Protein AF-A0A959V8V5-F1 (afdb_monomer_lite)

Radius of gyration: 19.2 Å; chains: 1; bounding box: 44×39×48 Å

Foldseek 3Di:
DDKDWPDADDAAQQLPDQFWWFKWKFKDFVPDDTNLQHTATGTDGSVLCVVQLCNVVSRVGGAQIKMKDKDQPVSGPVCSVAVADDRDDDRRTIMIMIMGRHDPPPLVDPPVPDDDPVRQVVLVVVVCVVDVQWDDDDPDPDTDHDPDDDPDPDQDDAQDKDKDFDWDARSVRHTSDGCPVVVHIQIHGAPRPNNDDPNVSVVSNVD

pLDDT: mean 77.18, std 13.21, range [34.06, 92.69]

Secondary structure (DSSP, 8-state):
-EEEEEE---S-BSSS--S-EEEEEEEEETTSPTTSSEEEEEEE-HHHHIIIIIHHHHTT-BTT-EEEEEEEGGGS-HHHH-SS------TT-EEEEEEEEE-----------S--HHHHHHHHHHHHHH-TT-EE-TTSS-EE--SS--S------TT-EEEE--EEE-TT--EEEETGGGT--EEEETT-TTSS-HHHHHHHHT-

Sequence (207 aa):
MWFRLNVLGEGGALDTADQPVRVRLRAARMGERPGSLFSTERDYVASELRDAGLGDVLARCQVGDSVSLIAPAQAITWNRLASATPITMPDTGMIAIELSFLAEREPERAVVRGLSPEAERGLLDSLVKSDGRWKRWGTSQLHYRILEPGNDTLAISKGQEVTITYTGLLPDSTVIDGLRDRGGELTFVFGDPDQVIEGLEVAVSLL

Structure (mmCIF, N/CA/C/O backbone):
data_AF-A0A959V8V5-F1
#
_entry.id   AF-A0A959V8V5-F1
#
loop_
_atom_site.group_PDB
_atom_site.id
_atom_site.type_symbol
_atom_site.label_atom_id
_atom_site.label_alt_id
_atom_site.label_comp_id
_atom_site.label_asym_id
_atom_site.label_entity_id
_atom_site.label_seq_id
_atom_site.pdbx_PDB_ins_code
_atom_site.Cartn_x
_atom_site.Cartn_y
_atom_site.Cartn_z
_atom_site.occupancy
_atom_site.B_iso_or_equiv
_atom_site.auth_seq_id
_atom_site.auth_comp_id
_atom_site.auth_asym_id
_atom_site.auth_atom_id
_atom_site.pdbx_PDB_model_num
ATOM 1 N N . MET A 1 1 ? -14.172 -5.917 17.898 1.00 71.50 1 MET A N 1
ATOM 2 C CA . MET A 1 1 ? -13.508 -5.999 16.583 1.00 71.50 1 MET A CA 1
ATOM 3 C C . MET A 1 1 ? -14.142 -7.138 15.808 1.00 71.50 1 MET A C 1
ATOM 5 O O . MET A 1 1 ? -14.272 -8.219 16.371 1.00 71.50 1 MET A O 1
ATOM 9 N N . TRP A 1 2 ? -14.609 -6.886 14.588 1.00 88.81 2 TRP A N 1
ATOM 10 C CA . TRP A 1 2 ? -15.073 -7.934 13.677 1.00 88.81 2 TRP A CA 1
ATOM 11 C C . TRP A 1 2 ? -13.923 -8.324 12.753 1.00 88.81 2 TRP A C 1
ATOM 13 O O . TRP A 1 2 ? -13.131 -7.475 12.349 1.00 88.81 2 TRP A O 1
ATOM 23 N N . PHE A 1 3 ? -13.824 -9.613 12.462 1.00 91.44 3 PHE A N 1
ATOM 24 C CA . PHE A 1 3 ? -12.729 -10.211 11.716 1.00 91.44 3 PHE A CA 1
ATOM 25 C C . PHE A 1 3 ? -13.299 -11.269 10.781 1.00 91.44 3 PHE A C 1
ATOM 27 O O . PHE A 1 3 ? -14.130 -12.082 11.195 1.00 91.44 3 PHE A O 1
ATOM 34 N N . ARG A 1 4 ? -12.825 -11.276 9.539 1.00 87.81 4 ARG A N 1
ATOM 35 C CA . ARG A 1 4 ? -13.170 -12.275 8.536 1.00 87.81 4 ARG A CA 1
ATOM 36 C C . ARG A 1 4 ? -11.927 -12.669 7.759 1.00 87.81 4 ARG A C 1
ATOM 38 O O . ARG A 1 4 ? -11.266 -11.817 7.180 1.00 87.81 4 ARG A O 1
ATOM 45 N N . LEU A 1 5 ? -11.674 -13.969 7.687 1.00 86.56 5 LEU A N 1
ATOM 46 C CA . LEU A 1 5 ? -10.725 -14.536 6.740 1.00 86.56 5 LEU A CA 1
ATOM 47 C C . LEU A 1 5 ? -11.374 -14.583 5.351 1.00 86.56 5 LEU A C 1
ATOM 49 O O . LEU A 1 5 ? -12.471 -15.124 5.194 1.00 86.56 5 LEU A O 1
ATOM 53 N N . ASN A 1 6 ? -10.718 -13.981 4.363 1.00 78.75 6 ASN A N 1
ATOM 54 C CA . ASN A 1 6 ? -11.164 -13.961 2.970 1.00 78.75 6 ASN A CA 1
ATOM 55 C C . ASN A 1 6 ? -10.473 -15.052 2.157 1.00 78.75 6 ASN A C 1
ATOM 57 O O . ASN A 1 6 ? -11.122 -15.745 1.379 1.00 78.75 6 ASN A O 1
ATOM 61 N N . VAL A 1 7 ? -9.163 -15.193 2.352 1.00 79.88 7 VAL A N 1
ATOM 62 C CA . VAL A 1 7 ? -8.320 -16.184 1.682 1.00 79.88 7 VAL A CA 1
ATOM 63 C C . VAL A 1 7 ? -7.412 -16.803 2.729 1.00 79.88 7 VAL A C 1
ATOM 65 O O . VAL A 1 7 ? -6.821 -16.071 3.520 1.00 79.88 7 VAL A O 1
ATOM 68 N N . LEU A 1 8 ? -7.325 -18.130 2.718 1.00 78.50 8 LEU A N 1
ATOM 69 C CA . LEU A 1 8 ? -6.372 -18.890 3.516 1.00 78.50 8 LEU A CA 1
ATOM 70 C C . LEU A 1 8 ? -5.086 -19.071 2.698 1.00 78.50 8 LEU A C 1
ATOM 72 O O . LEU A 1 8 ? -5.134 -19.582 1.579 1.00 78.50 8 LEU A O 1
ATOM 76 N N . GLY A 1 9 ? -3.966 -18.628 3.247 1.00 79.00 9 GLY A N 1
ATOM 77 C CA . GLY A 1 9 ? -2.621 -18.869 2.752 1.00 79.00 9 GLY A CA 1
ATOM 78 C C . GLY A 1 9 ? -2.076 -20.217 3.206 1.00 79.00 9 GLY A C 1
ATOM 79 O O . GLY A 1 9 ? -2.675 -20.900 4.030 1.00 79.00 9 GLY A O 1
ATOM 80 N N . GLU A 1 10 ? -0.913 -20.590 2.682 1.00 76.06 10 GLU A N 1
ATOM 81 C CA . GLU A 1 10 ? -0.211 -21.839 3.026 1.00 76.06 10 GLU A CA 1
ATOM 82 C C . GLU A 1 10 ? 1.163 -21.583 3.675 1.00 76.06 10 GLU A C 1
ATOM 84 O O . GLU A 1 10 ? 1.959 -22.504 3.851 1.00 76.06 10 GLU A O 1
ATOM 89 N N . GLY A 1 11 ? 1.476 -20.323 3.996 1.00 78.88 11 GLY A N 1
ATOM 90 C CA . GLY A 1 11 ? 2.750 -19.925 4.583 1.00 78.88 11 GLY A CA 1
ATOM 91 C C . GLY A 1 11 ? 2.810 -20.095 6.105 1.00 78.88 11 GLY A C 1
ATOM 92 O O . GLY A 1 11 ? 1.885 -20.590 6.742 1.00 78.88 11 GLY A O 1
ATOM 93 N N . GLY A 1 12 ? 3.936 -19.690 6.698 1.00 82.38 12 GLY A N 1
ATOM 94 C CA . GLY A 1 12 ? 4.175 -19.802 8.140 1.00 82.38 12 GLY A CA 1
ATOM 95 C C . GLY A 1 12 ? 3.406 -18.781 8.987 1.00 82.38 12 GLY A C 1
ATOM 96 O O . GLY A 1 12 ? 2.931 -17.763 8.483 1.00 82.38 12 GLY A O 1
ATOM 97 N N . ALA A 1 13 ? 3.317 -19.044 10.293 1.00 83.31 13 ALA A N 1
ATOM 98 C CA . ALA A 1 13 ? 2.696 -18.144 11.262 1.00 83.31 13 ALA A CA 1
ATOM 99 C C . ALA A 1 13 ? 3.407 -16.779 11.329 1.00 83.31 13 ALA A C 1
ATOM 101 O O . ALA A 1 13 ? 4.633 -16.693 11.237 1.00 83.31 13 ALA A O 1
ATOM 102 N N . LEU A 1 14 ? 2.627 -15.712 11.521 1.00 80.50 14 LEU A N 1
ATOM 103 C CA . LEU A 1 14 ? 3.127 -14.332 11.548 1.00 80.50 14 LEU A CA 1
ATOM 104 C C . LEU A 1 14 ? 3.628 -13.886 12.930 1.00 80.50 14 LEU A C 1
ATOM 106 O O . LEU A 1 14 ? 4.365 -12.908 13.032 1.00 80.50 14 LEU A O 1
ATOM 110 N N . ASP A 1 15 ? 3.207 -14.554 14.005 1.00 70.06 15 ASP A N 1
ATOM 111 C CA . ASP A 1 15 ? 3.447 -14.115 15.386 1.00 70.06 15 ASP A CA 1
ATOM 112 C C . ASP A 1 15 ? 4.864 -14.417 15.905 1.00 70.06 15 ASP A C 1
ATOM 114 O O . ASP A 1 15 ? 5.333 -13.737 16.824 1.00 70.06 15 ASP A O 1
ATOM 118 N N . THR A 1 16 ? 5.550 -15.381 15.286 1.00 59.12 16 THR A N 1
ATOM 119 C CA . THR A 1 16 ? 6.909 -15.826 15.631 1.00 59.12 16 THR A CA 1
ATOM 120 C C . THR A 1 16 ? 8.018 -15.245 14.750 1.00 59.12 16 THR A C 1
ATOM 122 O O . THR A 1 16 ? 9.193 -15.506 15.006 1.00 59.12 16 THR A O 1
ATOM 125 N N . ALA A 1 17 ? 7.682 -14.500 13.695 1.00 55.66 17 ALA A N 1
ATOM 126 C CA . ALA A 1 17 ? 8.658 -14.060 12.704 1.00 55.66 17 ALA A CA 1
ATOM 127 C C . ALA A 1 17 ? 9.304 -12.713 13.089 1.00 55.66 17 ALA A C 1
ATOM 129 O O . ALA A 1 17 ? 8.678 -11.662 12.991 1.00 55.66 17 ALA A O 1
ATOM 130 N N . ASP A 1 18 ? 10.594 -12.736 13.442 1.00 62.41 18 ASP A N 1
ATOM 131 C CA . ASP A 1 18 ? 11.478 -11.548 13.425 1.00 62.41 18 ASP A CA 1
ATOM 132 C C . ASP A 1 18 ? 11.814 -11.098 11.987 1.00 62.41 18 ASP A C 1
ATOM 134 O O . ASP A 1 18 ? 12.538 -10.126 11.768 1.00 62.41 18 ASP A O 1
ATOM 138 N N . GLN A 1 19 ? 11.307 -11.822 10.988 1.00 68.88 19 GLN A N 1
ATOM 139 C CA . GLN A 1 19 ? 11.469 -11.482 9.585 1.00 68.88 19 GLN A CA 1
ATOM 140 C C . GLN A 1 19 ? 10.384 -10.491 9.152 1.00 68.88 19 GLN A C 1
ATOM 142 O O . GLN A 1 19 ? 9.225 -10.635 9.555 1.00 68.88 19 GLN A O 1
ATOM 147 N N . PRO A 1 20 ? 10.740 -9.487 8.335 1.00 82.94 20 PRO A N 1
ATOM 148 C CA . PRO A 1 20 ? 9.749 -8.617 7.730 1.00 82.94 20 PRO A CA 1
ATOM 149 C C . PRO A 1 20 ? 8.776 -9.438 6.877 1.00 82.94 20 PRO A C 1
ATOM 151 O O . PRO A 1 20 ? 9.183 -10.305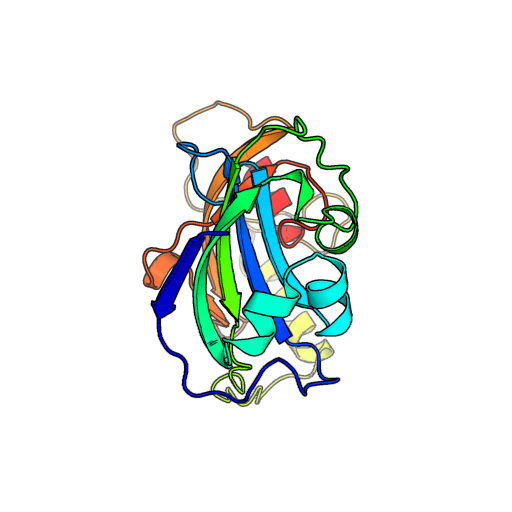 6.111 1.00 82.94 20 PRO A O 1
ATOM 154 N N . VAL A 1 21 ? 7.487 -9.141 7.000 1.00 83.25 21 VAL A N 1
ATOM 155 C CA . VAL A 1 21 ? 6.433 -9.665 6.134 1.00 83.25 21 VAL A CA 1
ATOM 156 C C . VAL A 1 21 ? 5.951 -8.549 5.216 1.00 83.25 21 VAL A C 1
ATOM 158 O O . VAL A 1 21 ? 5.647 -7.443 5.671 1.00 83.25 21 VAL A O 1
ATOM 161 N N . ARG A 1 22 ? 5.854 -8.833 3.915 1.00 86.25 22 ARG A N 1
ATOM 162 C CA . ARG A 1 22 ? 5.245 -7.908 2.957 1.00 86.25 22 ARG A CA 1
ATOM 163 C C . ARG A 1 22 ? 3.735 -7.909 3.171 1.00 86.25 22 ARG A C 1
ATOM 165 O O . ARG A 1 22 ? 3.070 -8.932 3.020 1.00 86.25 22 ARG A O 1
ATOM 172 N N . VAL A 1 23 ? 3.179 -6.755 3.516 1.00 87.75 23 VAL A N 1
ATOM 173 C CA . VAL A 1 23 ? 1.746 -6.590 3.768 1.00 87.75 23 VAL A CA 1
ATOM 174 C C . VAL A 1 23 ? 1.179 -5.564 2.810 1.00 87.75 23 VAL A C 1
ATOM 176 O O . VAL A 1 23 ? 1.658 -4.431 2.743 1.00 87.75 23 VAL A O 1
ATOM 179 N N . ARG A 1 24 ? 0.113 -5.952 2.111 1.00 86.94 24 ARG A N 1
ATOM 180 C CA . ARG A 1 24 ? -0.798 -5.007 1.468 1.00 86.94 24 ARG A CA 1
ATOM 181 C C . ARG A 1 24 ? -1.898 -4.660 2.460 1.00 86.94 24 ARG A C 1
ATOM 183 O O . ARG A 1 24 ? -2.615 -5.550 2.913 1.00 86.94 24 ARG A O 1
ATOM 190 N N . LEU A 1 25 ? -2.034 -3.381 2.784 1.00 88.19 25 LEU A N 1
ATOM 191 C CA . LEU A 1 25 ? -3.021 -2.869 3.727 1.00 88.19 25 LEU A CA 1
ATOM 192 C C . LEU A 1 25 ? -3.840 -1.779 3.042 1.00 88.19 25 LEU A C 1
ATOM 194 O O . LEU A 1 25 ? -3.286 -0.814 2.525 1.00 88.19 25 LEU A O 1
ATOM 198 N N . ARG A 1 26 ? -5.164 -1.937 3.051 1.00 87.38 26 ARG A N 1
ATOM 199 C CA . ARG A 1 26 ? -6.122 -0.961 2.522 1.00 87.38 26 ARG A CA 1
ATOM 200 C C . ARG A 1 26 ? -7.152 -0.644 3.592 1.00 87.38 26 ARG A C 1
ATOM 202 O O . ARG A 1 26 ? -7.930 -1.511 3.969 1.00 87.38 26 ARG A O 1
ATOM 209 N N . ALA A 1 27 ? -7.166 0.581 4.091 1.00 88.94 27 ALA A N 1
ATOM 210 C CA . ALA A 1 27 ? -8.133 1.050 5.066 1.00 88.94 27 ALA A CA 1
ATOM 211 C C . ALA A 1 27 ? -9.099 2.064 4.450 1.00 88.94 27 ALA A C 1
ATOM 213 O O . ALA A 1 27 ? -8.745 2.828 3.552 1.00 88.94 27 ALA A O 1
ATOM 214 N N . ALA A 1 28 ? -10.325 2.071 4.959 1.00 87.06 28 ALA A N 1
ATOM 215 C CA . ALA A 1 28 ? -11.394 2.972 4.554 1.00 87.06 28 ALA A CA 1
ATOM 216 C C . ALA A 1 28 ? -12.330 3.251 5.732 1.00 87.06 28 ALA A C 1
ATOM 218 O O . ALA A 1 28 ? -12.420 2.454 6.677 1.00 87.06 28 ALA A O 1
ATOM 219 N N . ARG A 1 29 ? -13.083 4.357 5.682 1.00 87.25 29 ARG A N 1
ATOM 220 C CA . ARG A 1 29 ? -14.237 4.503 6.580 1.00 87.25 29 ARG A CA 1
ATOM 221 C C . ARG A 1 29 ? -15.327 3.513 6.184 1.00 87.25 29 ARG A C 1
ATOM 223 O O . ARG A 1 29 ? -15.403 3.069 5.040 1.00 87.25 29 ARG A O 1
ATOM 230 N N . MET A 1 30 ? -16.204 3.179 7.127 1.00 86.56 30 MET A N 1
ATOM 231 C CA . MET A 1 30 ? -17.361 2.334 6.825 1.00 86.56 30 MET A CA 1
ATOM 232 C C . MET A 1 30 ? -18.192 2.923 5.675 1.00 86.56 30 MET A C 1
ATOM 234 O O . MET A 1 30 ? -18.707 4.033 5.788 1.00 86.56 30 MET A O 1
ATOM 238 N N . GLY A 1 31 ? -18.337 2.157 4.591 1.00 80.19 31 GLY A N 1
ATOM 239 C CA . GLY A 1 31 ? -19.087 2.553 3.393 1.00 80.19 31 GLY A CA 1
ATOM 240 C C . GLY A 1 31 ? -18.274 3.298 2.327 1.00 80.19 31 GLY A C 1
ATOM 241 O O . GLY A 1 31 ? -18.800 3.528 1.241 1.00 80.19 31 GLY A O 1
ATOM 242 N N . GLU A 1 32 ? -17.014 3.645 2.598 1.00 82.31 32 GLU A N 1
ATOM 243 C CA . GLU A 1 32 ? -16.083 4.170 1.593 1.00 82.31 32 GLU A CA 1
ATOM 244 C C . GLU A 1 32 ? -15.352 3.029 0.855 1.00 82.31 32 GLU A C 1
ATOM 246 O O . GLU A 1 32 ? -15.457 1.852 1.218 1.00 82.31 32 GLU A O 1
ATOM 251 N N . ARG A 1 33 ? -14.625 3.368 -0.217 1.00 73.75 33 ARG A N 1
ATOM 252 C CA . ARG A 1 33 ? -13.872 2.397 -1.025 1.00 73.75 33 ARG A CA 1
ATOM 253 C C . ARG A 1 33 ? -12.627 1.905 -0.274 1.00 73.75 33 ARG A C 1
ATOM 255 O O . ARG A 1 33 ? -11.935 2.732 0.310 1.00 73.75 33 ARG A O 1
ATOM 262 N N . PRO A 1 34 ? -12.280 0.604 -0.321 1.00 77.50 34 PRO A N 1
ATOM 263 C CA . PRO A 1 34 ? -11.051 0.103 0.293 1.00 77.50 34 PRO A CA 1
ATOM 264 C C . PRO A 1 34 ? -9.811 0.878 -0.171 1.00 77.50 34 PRO A C 1
ATOM 266 O O . PRO A 1 34 ? -9.543 0.967 -1.366 1.00 77.50 34 PRO A O 1
ATOM 269 N N . GLY A 1 35 ? -9.042 1.414 0.779 1.00 76.75 35 GLY A N 1
ATOM 270 C CA . GLY A 1 35 ? -7.825 2.181 0.504 1.00 76.75 35 GLY A CA 1
ATOM 271 C C . GLY A 1 35 ? -8.020 3.698 0.445 1.00 76.75 35 GLY A C 1
ATOM 272 O O . GLY A 1 35 ? -7.020 4.409 0.442 1.00 76.75 35 GLY A O 1
ATOM 273 N N . SER A 1 36 ? -9.264 4.199 0.466 1.00 77.44 36 SER A N 1
ATOM 274 C CA . SER A 1 36 ? -9.565 5.640 0.409 1.00 77.44 36 SER A CA 1
ATOM 275 C C . SER A 1 36 ? -9.004 6.438 1.583 1.00 77.44 36 SER A C 1
ATOM 277 O O . SER A 1 36 ? -8.714 7.626 1.461 1.00 77.44 36 SER A O 1
ATOM 279 N N . LEU A 1 37 ? -8.873 5.793 2.746 1.00 80.50 37 LEU A N 1
ATOM 280 C CA . LEU A 1 37 ? -8.310 6.407 3.944 1.00 80.50 37 LEU A CA 1
ATOM 281 C C . LEU A 1 37 ? -6.794 6.220 3.999 1.00 80.50 37 LEU A C 1
ATOM 283 O O . LEU A 1 37 ? -6.075 7.128 4.403 1.00 80.50 37 LEU A O 1
ATOM 287 N N . PHE A 1 38 ? -6.328 5.020 3.664 1.00 81.75 38 PHE A N 1
ATOM 288 C CA . PHE A 1 38 ? -4.919 4.657 3.703 1.00 81.75 38 PHE A CA 1
ATOM 289 C C . PHE A 1 38 ? -4.693 3.394 2.880 1.00 81.75 38 PHE A C 1
ATOM 291 O O . PHE A 1 38 ? -5.427 2.417 3.024 1.00 81.75 38 PHE A O 1
ATOM 298 N N . SER A 1 39 ? -3.664 3.394 2.043 1.00 81.44 39 SER A N 1
ATOM 299 C CA . SER A 1 39 ? -3.313 2.266 1.187 1.00 81.44 39 SER A CA 1
ATOM 300 C C . SER A 1 39 ? -1.798 2.151 1.128 1.00 81.44 39 SER A C 1
ATOM 302 O O . SER A 1 39 ? -1.104 3.145 0.930 1.00 81.44 39 SER A O 1
ATOM 304 N N . THR A 1 40 ? -1.273 0.951 1.343 1.00 79.38 40 THR A N 1
ATOM 305 C CA . THR A 1 40 ? 0.167 0.698 1.287 1.00 79.38 40 THR A CA 1
ATOM 306 C C . THR A 1 40 ? 0.452 -0.759 0.954 1.00 79.38 40 THR A C 1
ATOM 308 O O . THR A 1 40 ? -0.346 -1.656 1.241 1.00 79.38 40 THR A O 1
ATOM 311 N N . GLU A 1 41 ? 1.616 -0.996 0.360 1.00 82.75 41 GLU A N 1
ATOM 312 C CA . GLU A 1 41 ? 2.196 -2.320 0.193 1.00 82.75 41 GLU A CA 1
ATOM 313 C C . GLU A 1 41 ? 3.677 -2.264 0.567 1.00 82.75 41 GLU A C 1
ATOM 315 O O . GLU A 1 41 ? 4.536 -1.890 -0.236 1.00 82.75 41 GLU A O 1
ATOM 320 N N . ARG A 1 42 ? 3.998 -2.620 1.813 1.00 78.94 42 ARG A N 1
ATOM 321 C CA . ARG A 1 42 ? 5.379 -2.571 2.299 1.00 78.94 42 ARG A CA 1
ATOM 322 C C . ARG A 1 42 ? 5.744 -3.729 3.204 1.00 78.94 42 ARG A C 1
ATOM 324 O O . ARG A 1 42 ? 4.886 -4.491 3.638 1.00 78.94 42 ARG A O 1
ATOM 331 N N . ASP A 1 43 ? 7.035 -3.840 3.462 1.00 84.69 43 ASP A N 1
ATOM 332 C CA . ASP A 1 43 ? 7.547 -4.734 4.484 1.00 84.69 43 ASP A CA 1
ATOM 333 C C . ASP A 1 43 ? 7.277 -4.138 5.863 1.00 84.69 43 ASP A C 1
ATOM 335 O O . ASP A 1 43 ? 7.559 -2.962 6.124 1.00 84.69 43 ASP A O 1
ATOM 339 N N . TYR A 1 44 ? 6.726 -4.975 6.731 1.00 86.19 44 TYR A N 1
ATOM 340 C CA . TYR A 1 44 ? 6.507 -4.689 8.136 1.00 86.19 44 TYR A CA 1
ATOM 341 C C . TYR A 1 44 ? 7.163 -5.773 8.971 1.00 86.19 44 TYR A C 1
ATOM 343 O O . TYR A 1 44 ? 6.988 -6.960 8.705 1.00 86.19 44 TYR A O 1
ATOM 351 N N . VAL A 1 45 ? 7.855 -5.387 10.035 1.00 87.19 45 VAL A N 1
ATOM 352 C CA . VAL A 1 45 ? 8.215 -6.352 11.078 1.00 87.19 45 VAL A CA 1
ATOM 353 C C . VAL A 1 45 ? 7.000 -6.625 11.969 1.00 87.19 45 VAL A C 1
ATOM 355 O O . VAL A 1 45 ? 6.162 -5.746 12.187 1.00 87.19 45 VAL A O 1
ATOM 358 N N . ALA A 1 46 ? 6.887 -7.840 12.512 1.00 86.50 46 ALA A N 1
ATOM 359 C CA . ALA A 1 46 ? 5.724 -8.241 13.309 1.00 86.50 46 ALA A CA 1
ATOM 360 C C . ALA A 1 46 ? 5.475 -7.322 14.524 1.00 86.50 46 ALA A C 1
ATOM 362 O O . ALA A 1 46 ? 4.326 -7.094 14.909 1.00 86.50 46 ALA A O 1
ATOM 363 N N . SER A 1 47 ? 6.535 -6.755 15.111 1.00 87.00 47 SER A N 1
ATOM 364 C CA . SER A 1 47 ? 6.436 -5.780 16.203 1.00 87.00 47 SER A CA 1
ATOM 365 C C . SER A 1 47 ? 5.746 -4.479 15.781 1.00 87.00 47 SER A C 1
ATOM 367 O O . SER A 1 47 ? 4.900 -3.995 16.525 1.00 87.00 47 SER A O 1
ATOM 369 N N . GLU A 1 48 ? 6.010 -3.956 14.580 1.00 88.00 48 GLU A N 1
ATOM 370 C CA . GLU A 1 48 ? 5.344 -2.749 14.063 1.00 88.00 48 GLU A CA 1
ATOM 371 C C . GLU A 1 48 ? 3.835 -2.958 13.930 1.00 88.00 48 GLU A C 1
ATOM 373 O O . GLU A 1 48 ? 3.045 -2.120 14.364 1.00 88.00 48 GLU A O 1
ATOM 378 N N . LEU A 1 49 ? 3.424 -4.101 13.375 1.00 89.50 49 LEU A N 1
ATOM 379 C CA . LEU A 1 49 ? 2.009 -4.447 13.215 1.00 89.50 49 LEU A CA 1
ATOM 380 C C . LEU A 1 49 ? 1.331 -4.683 14.570 1.00 89.50 49 LEU A C 1
ATOM 382 O O . LEU A 1 49 ? 0.183 -4.287 14.776 1.00 89.50 49 LEU A O 1
ATOM 386 N N . ARG A 1 50 ? 2.040 -5.290 15.527 1.00 90.50 50 ARG A N 1
ATOM 387 C CA . ARG A 1 50 ? 1.537 -5.479 16.891 1.00 90.50 50 ARG A CA 1
ATOM 388 C C . ARG A 1 50 ? 1.327 -4.138 17.594 1.00 90.50 50 ARG A C 1
ATOM 390 O O . ARG A 1 50 ? 0.244 -3.908 18.130 1.00 90.50 50 ARG A O 1
ATOM 397 N N . ASP A 1 51 ? 2.309 -3.245 17.515 1.00 90.06 51 ASP A N 1
ATOM 398 C CA . ASP A 1 51 ? 2.252 -1.892 18.081 1.00 90.06 51 ASP A CA 1
ATOM 399 C C . ASP A 1 51 ? 1.207 -1.007 17.377 1.00 90.06 51 ASP A C 1
ATOM 401 O O . ASP A 1 51 ? 0.675 -0.063 17.968 1.00 90.06 51 ASP A O 1
ATOM 405 N N . ALA A 1 52 ? 0.867 -1.330 16.126 1.00 90.06 52 ALA A N 1
ATOM 406 C CA . ALA A 1 52 ? -0.235 -0.726 15.384 1.00 90.06 52 ALA A CA 1
ATOM 407 C C . ALA A 1 52 ? -1.632 -1.189 15.836 1.00 90.06 52 ALA A C 1
ATOM 409 O O . ALA A 1 52 ? -2.625 -0.696 15.302 1.00 90.06 52 ALA A O 1
ATOM 410 N N . GLY A 1 53 ? -1.732 -2.122 16.790 1.00 91.50 53 GLY A N 1
ATOM 411 C CA . GLY A 1 53 ? -3.005 -2.676 17.260 1.00 91.50 53 GLY A CA 1
ATOM 412 C C . GLY A 1 53 ? -3.490 -3.900 16.475 1.00 91.50 53 GLY A C 1
ATOM 413 O O . GLY A 1 53 ? -4.614 -4.353 16.678 1.00 91.50 53 GLY A O 1
ATOM 414 N N . LEU A 1 54 ? -2.654 -4.480 15.604 1.00 91.88 54 LEU A N 1
ATOM 415 C CA . LEU A 1 54 ? -2.991 -5.665 14.800 1.00 91.88 54 LEU A CA 1
ATOM 416 C C . LEU A 1 54 ? -2.490 -6.978 15.422 1.00 91.88 54 LEU A C 1
ATOM 418 O O . LEU A 1 54 ? -2.496 -8.014 14.762 1.00 91.88 54 LEU A O 1
ATOM 422 N N . GLY A 1 55 ? -2.089 -6.975 16.698 1.00 90.81 55 GLY A N 1
ATOM 423 C CA . GLY A 1 55 ? -1.571 -8.168 17.384 1.00 90.81 55 GLY A CA 1
ATOM 424 C C . GLY A 1 55 ? -2.515 -9.376 17.324 1.00 90.81 55 GLY A C 1
ATOM 425 O O . GLY A 1 55 ? -2.077 -10.481 17.013 1.00 90.81 55 GLY A O 1
ATOM 426 N N . ASP A 1 56 ? -3.817 -9.155 17.527 1.00 89.38 56 ASP A N 1
ATOM 427 C CA . ASP A 1 56 ? -4.840 -10.206 17.422 1.00 89.38 56 ASP A CA 1
ATOM 428 C C . ASP A 1 56 ? -4.983 -10.764 16.001 1.00 89.38 56 ASP A C 1
ATOM 430 O O . ASP A 1 56 ? -5.374 -11.918 15.830 1.00 89.38 56 ASP A O 1
ATOM 434 N N . VAL A 1 57 ? -4.693 -9.950 14.981 1.00 91.06 57 VAL A N 1
ATOM 435 C CA . VAL A 1 57 ? -4.690 -10.389 13.583 1.00 91.06 57 VAL A CA 1
ATOM 436 C C . VAL A 1 57 ? -3.483 -11.288 13.343 1.00 91.06 57 VAL A C 1
ATOM 438 O O . VAL A 1 57 ? -3.653 -12.390 12.833 1.00 91.06 57 VAL A O 1
ATOM 441 N N . LEU A 1 58 ? -2.291 -10.873 13.783 1.00 90.38 58 LEU A N 1
ATOM 442 C CA . LEU A 1 58 ? -1.062 -11.664 13.640 1.00 90.38 58 LEU A CA 1
ATOM 443 C C . LEU A 1 58 ? -1.171 -13.036 14.312 1.00 90.38 58 LEU A C 1
ATOM 445 O O . LEU A 1 58 ? -0.726 -14.025 13.748 1.00 90.38 58 LEU A O 1
ATOM 449 N N . ALA A 1 59 ? -1.809 -13.111 15.483 1.00 89.69 59 ALA A N 1
ATOM 450 C CA . ALA A 1 59 ? -2.001 -14.365 16.215 1.00 89.69 59 ALA A CA 1
ATOM 451 C C . ALA A 1 59 ? -2.974 -15.349 15.534 1.00 89.69 59 ALA A C 1
ATOM 453 O O . ALA A 1 59 ? -3.085 -16.501 15.950 1.00 89.69 59 ALA A O 1
ATOM 454 N N . ARG A 1 60 ? -3.737 -14.892 14.534 1.00 89.38 60 ARG A N 1
ATOM 455 C CA . ARG A 1 60 ? -4.786 -15.676 13.858 1.00 89.38 60 ARG A CA 1
ATOM 456 C C . ARG A 1 60 ? -4.513 -15.904 12.381 1.00 89.38 60 ARG A C 1
ATOM 458 O O . ARG A 1 60 ? -5.292 -16.613 11.750 1.00 89.38 60 ARG A O 1
ATOM 465 N N . CYS A 1 61 ? -3.477 -15.268 11.848 1.00 90.31 61 CYS A N 1
ATOM 466 C CA . CYS A 1 61 ? -3.173 -15.287 10.431 1.00 90.31 61 CYS A CA 1
ATOM 467 C C . CYS A 1 61 ? -1.780 -15.854 10.188 1.00 90.31 61 CYS A C 1
ATOM 469 O O . CYS A 1 61 ? -0.885 -15.801 11.035 1.00 90.31 61 CYS A O 1
ATOM 471 N N . GLN A 1 62 ? -1.606 -16.353 8.981 1.00 89.69 62 GLN A N 1
ATOM 472 C CA . GLN A 1 62 ? -0.347 -16.832 8.456 1.00 89.69 62 GLN A CA 1
ATOM 473 C C . GLN A 1 62 ? -0.013 -16.127 7.146 1.00 89.69 62 GLN A C 1
ATOM 475 O O . GLN A 1 62 ? -0.829 -15.438 6.529 1.00 89.69 62 GLN A O 1
ATOM 480 N N . VAL A 1 63 ? 1.231 -16.284 6.723 1.00 87.94 63 VAL A N 1
ATOM 481 C CA . VAL A 1 63 ? 1.699 -15.793 5.437 1.00 87.94 63 VAL A CA 1
ATOM 482 C C . VAL A 1 63 ? 0.845 -16.393 4.305 1.00 87.94 63 VAL A C 1
ATOM 484 O O . VAL A 1 63 ? 0.572 -17.590 4.261 1.00 87.94 63 VAL A O 1
ATOM 487 N N . GLY A 1 64 ? 0.413 -15.545 3.375 1.00 82.94 64 GLY A N 1
ATOM 488 C CA . GLY A 1 64 ? -0.525 -15.851 2.293 1.00 82.94 64 GLY A CA 1
ATOM 489 C C . GLY A 1 64 ? -1.991 -15.531 2.614 1.00 82.94 64 GLY A C 1
ATOM 490 O O . GLY A 1 64 ? -2.800 -15.457 1.688 1.00 82.94 64 GLY A O 1
ATOM 491 N N . ASP A 1 65 ? -2.350 -15.319 3.885 1.00 85.75 65 ASP A N 1
ATOM 492 C CA . ASP A 1 65 ? -3.727 -14.995 4.258 1.00 85.75 65 ASP A CA 1
ATOM 493 C C . ASP A 1 65 ? -4.153 -13.623 3.732 1.00 85.75 65 ASP A C 1
ATOM 495 O O . ASP A 1 65 ? -3.377 -12.666 3.671 1.00 85.75 65 ASP A O 1
ATOM 499 N N . SER A 1 66 ? -5.441 -13.499 3.419 1.00 87.19 66 SER A N 1
ATOM 500 C CA . SER A 1 66 ? -6.100 -12.201 3.277 1.00 87.19 66 SER A CA 1
ATOM 501 C C . SER A 1 66 ? -7.299 -12.112 4.202 1.00 87.19 66 SER A C 1
ATOM 503 O O . SER A 1 66 ? -8.121 -13.027 4.249 1.00 87.19 66 SER A O 1
ATOM 505 N N . VAL A 1 67 ? -7.430 -10.997 4.914 1.00 91.69 67 VAL A N 1
ATOM 506 C CA . VAL A 1 67 ? -8.452 -10.782 5.940 1.00 91.69 67 VAL A CA 1
ATOM 507 C C . VAL A 1 67 ? -9.103 -9.413 5.807 1.00 91.69 67 VAL A C 1
ATOM 509 O O . VAL A 1 67 ? -8.486 -8.448 5.360 1.00 91.69 67 VAL A O 1
ATOM 512 N N . SER A 1 68 ? -10.356 -9.330 6.242 1.00 90.75 68 SER A N 1
ATOM 513 C CA . SER A 1 68 ? -11.068 -8.077 6.464 1.00 90.75 68 SER A CA 1
ATOM 514 C C . SER A 1 68 ? -11.303 -7.871 7.955 1.00 90.75 68 SER A C 1
ATOM 516 O O . SER A 1 68 ? -11.750 -8.768 8.673 1.00 90.75 68 SER A O 1
ATOM 518 N N . LEU A 1 69 ? -11.042 -6.653 8.404 1.00 92.50 69 LEU A N 1
ATOM 519 C CA . LEU A 1 69 ? -11.213 -6.184 9.766 1.00 92.50 69 LEU A CA 1
ATOM 520 C C . LEU A 1 69 ? -12.238 -5.057 9.781 1.00 92.50 69 LEU A C 1
ATOM 522 O O . LEU A 1 69 ? -12.182 -4.164 8.940 1.00 92.50 69 LEU A O 1
ATOM 526 N N . ILE A 1 70 ? -13.115 -5.048 10.781 1.00 92.69 70 ILE A N 1
ATOM 527 C CA . ILE A 1 70 ? -13.848 -3.842 11.162 1.00 92.69 70 ILE A CA 1
ATOM 528 C C . ILE A 1 70 ? -13.543 -3.546 12.629 1.00 92.69 70 ILE A C 1
ATOM 530 O O . ILE A 1 70 ? -13.840 -4.348 13.526 1.00 92.69 70 ILE A O 1
ATOM 534 N N . ALA A 1 71 ? -12.935 -2.391 12.878 1.00 91.19 71 ALA A N 1
ATOM 535 C CA . ALA A 1 71 ? -12.455 -1.992 14.196 1.00 91.19 71 ALA A CA 1
ATOM 536 C C . ALA A 1 71 ? -12.781 -0.521 14.493 1.00 91.19 71 ALA A C 1
ATOM 538 O O . ALA A 1 71 ? -12.971 0.261 13.561 1.00 91.19 71 ALA A O 1
ATOM 539 N N . PRO A 1 72 ? -12.854 -0.126 15.775 1.00 90.88 72 PRO A N 1
ATOM 540 C CA . PRO A 1 72 ? -12.823 1.284 16.145 1.00 90.88 72 PRO A CA 1
ATOM 541 C C . PRO A 1 72 ? -11.526 1.928 15.647 1.00 90.88 72 PRO A C 1
ATOM 543 O O . PRO A 1 72 ? -10.458 1.339 15.801 1.00 90.88 72 PRO A O 1
ATOM 546 N N . ALA A 1 73 ? -11.595 3.141 15.101 1.00 86.94 73 ALA A N 1
ATOM 547 C CA . ALA A 1 73 ? -10.428 3.855 14.582 1.00 86.94 73 ALA A CA 1
ATOM 548 C C . ALA A 1 73 ? -9.343 4.056 15.656 1.00 86.94 73 ALA A C 1
ATOM 550 O O . ALA A 1 73 ? -8.159 3.955 15.354 1.00 86.94 73 ALA A O 1
ATOM 551 N N . GLN A 1 74 ? -9.757 4.255 16.912 1.00 87.19 74 GLN A N 1
ATOM 552 C CA . GLN A 1 74 ? -8.878 4.381 18.081 1.00 87.19 74 GLN A CA 1
ATOM 553 C C . GLN A 1 74 ? -8.115 3.096 18.446 1.00 87.19 74 GLN A C 1
ATOM 555 O O . GLN A 1 74 ? -7.176 3.145 19.233 1.00 87.19 74 GLN A O 1
ATOM 560 N N . ALA A 1 75 ? -8.530 1.936 17.924 1.00 88.50 75 ALA A N 1
ATOM 561 C CA . ALA A 1 75 ? -7.819 0.680 18.150 1.00 88.50 75 ALA A CA 1
ATOM 562 C C . ALA A 1 75 ? -6.569 0.555 17.263 1.00 88.50 75 ALA A C 1
ATOM 564 O O . ALA A 1 75 ? -5.769 -0.348 17.490 1.00 88.50 75 ALA A O 1
ATOM 565 N N . ILE A 1 76 ? -6.413 1.434 16.264 1.00 88.88 76 ILE A N 1
ATOM 566 C CA . ILE A 1 76 ? -5.295 1.417 15.325 1.00 88.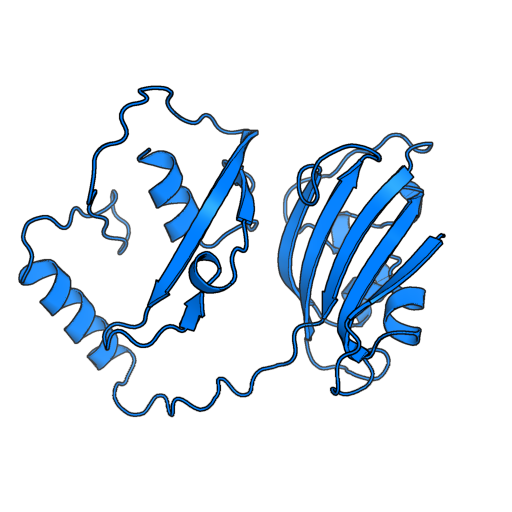88 76 ILE A CA 1
ATOM 567 C C . ILE A 1 76 ? -4.343 2.573 15.604 1.00 88.88 76 ILE A C 1
ATOM 569 O O . ILE A 1 76 ? -4.720 3.746 15.557 1.00 88.88 76 ILE A O 1
ATOM 573 N N . THR A 1 77 ? -3.074 2.239 15.822 1.00 89.12 77 THR A N 1
ATOM 574 C CA . THR A 1 77 ? -2.008 3.228 15.991 1.00 89.12 77 THR A CA 1
ATOM 575 C C . THR A 1 77 ? -1.461 3.625 14.618 1.00 89.12 77 THR A C 1
ATOM 577 O O . THR A 1 77 ? -0.462 3.087 14.141 1.00 89.12 77 THR A O 1
ATOM 580 N N . TRP A 1 78 ? -2.131 4.562 13.943 1.00 83.75 78 TRP A N 1
ATOM 581 C CA . TRP A 1 78 ? -1.832 4.924 12.548 1.00 83.75 78 TRP A CA 1
ATOM 582 C C . TRP A 1 78 ? -0.391 5.368 12.292 1.00 83.75 78 TRP A C 1
ATOM 584 O O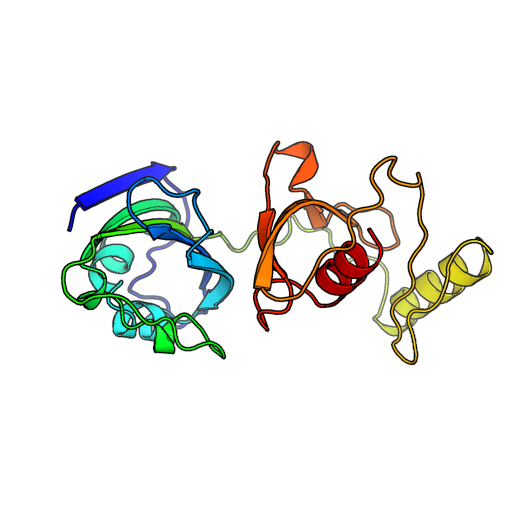 . TRP A 1 78 ? 0.149 5.053 11.241 1.00 83.75 78 TRP A O 1
ATOM 594 N N . ASN A 1 79 ? 0.262 6.027 13.252 1.00 81.56 79 ASN A N 1
ATOM 595 C CA . ASN A 1 79 ? 1.664 6.451 13.132 1.00 81.56 79 ASN A CA 1
ATOM 596 C C . ASN A 1 79 ? 2.676 5.287 13.105 1.00 81.56 79 ASN A C 1
ATOM 598 O O . ASN A 1 79 ? 3.851 5.505 12.826 1.00 81.56 79 ASN A O 1
ATOM 602 N N . ARG A 1 80 ? 2.247 4.061 13.429 1.00 83.69 80 ARG A N 1
ATOM 603 C CA . ARG A 1 80 ? 3.046 2.841 13.256 1.00 83.69 80 ARG A CA 1
ATOM 604 C C . ARG A 1 80 ? 2.879 2.249 11.860 1.00 83.69 80 ARG A C 1
ATOM 606 O O . ARG A 1 80 ? 3.783 1.583 11.367 1.00 83.69 80 ARG A O 1
ATOM 613 N N . LEU A 1 81 ? 1.737 2.502 11.220 1.00 79.88 81 LEU A N 1
ATOM 614 C CA . LEU A 1 81 ? 1.420 1.998 9.884 1.00 79.88 81 LEU A CA 1
ATOM 615 C C . LEU A 1 81 ? 1.869 2.962 8.785 1.00 79.88 81 LEU A C 1
ATOM 617 O O . LEU A 1 81 ? 2.517 2.525 7.831 1.00 79.88 81 LEU A O 1
ATOM 621 N N . ALA A 1 82 ? 1.545 4.246 8.947 1.00 69.81 82 ALA A N 1
ATOM 622 C CA . ALA A 1 82 ? 1.832 5.341 8.034 1.00 69.81 82 ALA A CA 1
ATOM 623 C C . ALA A 1 82 ? 3.099 6.086 8.477 1.00 69.81 82 ALA A C 1
ATOM 625 O O . ALA A 1 82 ? 3.174 6.599 9.594 1.00 69.81 82 ALA A O 1
ATOM 626 N N . SER A 1 83 ? 4.092 6.144 7.591 1.00 57.53 83 SER A N 1
ATOM 627 C CA . SER A 1 83 ? 5.427 6.676 7.888 1.00 57.53 83 SER A CA 1
ATOM 628 C C . SER A 1 83 ? 5.497 8.209 7.881 1.00 57.53 83 SER A C 1
ATOM 630 O O . SER A 1 83 ? 6.406 8.775 8.484 1.00 57.53 83 SER A O 1
ATOM 632 N N . ALA A 1 84 ? 4.559 8.887 7.206 1.00 53.38 84 ALA A N 1
ATOM 633 C CA . ALA A 1 84 ? 4.711 10.306 6.867 1.00 53.38 84 ALA A CA 1
ATOM 634 C C . ALA A 1 84 ? 3.459 11.177 7.086 1.00 53.38 84 ALA A C 1
ATOM 636 O O . ALA A 1 84 ? 3.603 12.344 7.457 1.00 53.38 84 ALA A O 1
ATOM 637 N N . THR A 1 85 ? 2.244 10.635 6.933 1.00 55.31 85 THR A N 1
ATOM 638 C CA . THR A 1 85 ? 1.005 11.433 6.983 1.00 55.31 85 THR A CA 1
ATOM 639 C C . THR A 1 85 ? 0.182 11.128 8.240 1.00 55.31 85 THR A C 1
ATOM 641 O O . THR A 1 85 ? -0.249 9.988 8.434 1.00 55.31 85 THR A O 1
ATOM 644 N N . PRO A 1 86 ? -0.070 12.122 9.118 1.00 63.84 86 PRO A N 1
ATOM 645 C CA . PRO A 1 86 ? -0.923 11.943 10.288 1.00 63.84 86 PRO A CA 1
ATOM 646 C C . PRO A 1 86 ? -2.376 11.670 9.879 1.00 63.84 86 PRO A C 1
ATOM 648 O O . PRO A 1 86 ? -3.121 12.577 9.508 1.00 63.84 86 PRO A O 1
ATOM 651 N N . ILE A 1 87 ? -2.807 10.415 9.989 1.00 70.25 87 ILE A N 1
ATOM 652 C CA . ILE A 1 87 ? -4.215 10.045 9.816 1.00 70.25 87 ILE A CA 1
ATOM 653 C C . ILE A 1 87 ? -4.977 10.475 11.073 1.00 70.25 87 ILE A C 1
ATOM 655 O O . ILE A 1 87 ? -4.801 9.910 12.152 1.00 70.25 87 ILE A O 1
ATOM 659 N N . THR A 1 88 ? -5.822 11.498 10.934 1.00 67.75 88 THR A N 1
ATOM 660 C CA . THR A 1 88 ? -6.683 11.991 12.019 1.00 67.75 88 THR A CA 1
ATOM 661 C C . THR A 1 88 ? -8.084 11.420 11.851 1.00 67.75 88 THR A C 1
ATOM 663 O O . THR A 1 88 ? -8.717 11.621 10.813 1.00 67.75 88 THR A O 1
ATOM 666 N N . MET A 1 89 ? -8.582 10.716 12.867 1.00 67.12 89 MET A N 1
ATOM 667 C CA . MET A 1 89 ? -9.900 10.080 12.847 1.00 67.12 89 MET A CA 1
ATOM 668 C C . MET A 1 89 ? -10.707 10.470 14.089 1.00 67.12 89 MET A C 1
ATOM 670 O O . MET A 1 89 ? -10.122 10.587 15.162 1.00 67.12 89 MET A O 1
ATOM 674 N N . PRO A 1 90 ? -12.035 10.659 13.975 1.00 68.19 90 PRO A N 1
ATOM 675 C CA . PRO A 1 90 ? -12.891 10.818 15.145 1.00 68.19 90 PRO A CA 1
ATOM 676 C C . PRO A 1 90 ? -12.831 9.565 16.027 1.00 68.19 90 PRO A C 1
ATOM 678 O O . PRO A 1 90 ? -12.941 8.452 15.507 1.00 68.19 90 PRO A O 1
ATOM 681 N N . ASP A 1 91 ? -12.746 9.744 17.347 1.00 63.97 91 ASP A N 1
ATOM 682 C CA . ASP A 1 91 ? -12.627 8.648 18.327 1.00 63.97 91 ASP A CA 1
ATOM 683 C C . ASP A 1 91 ? -13.762 7.609 18.228 1.00 63.97 91 ASP A C 1
ATOM 685 O O . ASP A 1 91 ? -13.581 6.431 18.529 1.00 63.97 91 ASP A O 1
ATOM 689 N N . THR A 1 92 ? -14.939 8.018 17.747 1.00 71.25 92 THR A N 1
ATOM 690 C CA . THR A 1 92 ? -16.127 7.161 17.603 1.00 71.25 92 THR A CA 1
ATOM 691 C C . THR A 1 92 ? -16.239 6.452 16.249 1.00 71.25 92 THR A C 1
ATOM 693 O O . THR A 1 92 ? -17.195 5.708 16.023 1.00 71.25 92 THR A O 1
ATOM 696 N N . GLY A 1 93 ? -15.297 6.672 15.328 1.00 83.69 93 GLY A N 1
ATOM 697 C CA . GLY A 1 93 ? -15.347 6.117 13.978 1.00 83.69 93 GLY A CA 1
ATOM 698 C C . GLY A 1 93 ? -15.062 4.615 13.932 1.00 83.69 93 GLY A C 1
ATOM 699 O O . GLY A 1 93 ? -14.172 4.119 14.619 1.00 83.69 93 GLY A O 1
ATOM 700 N N . MET A 1 94 ? -15.778 3.893 13.069 1.00 89.38 94 MET A N 1
ATOM 701 C CA . MET A 1 94 ? -15.419 2.531 12.664 1.00 89.38 94 MET A CA 1
ATOM 702 C C . MET A 1 94 ? -14.675 2.581 11.328 1.00 89.38 94 MET A C 1
ATOM 704 O O . MET A 1 94 ? -15.039 3.351 10.435 1.00 89.38 94 MET A O 1
ATOM 708 N N . ILE A 1 95 ? -13.663 1.735 11.185 1.00 90.44 95 ILE A N 1
ATOM 709 C CA . ILE A 1 95 ? -12.873 1.578 9.962 1.00 90.44 95 ILE A CA 1
ATOM 710 C C . ILE A 1 95 ? -12.981 0.152 9.447 1.00 90.44 95 ILE A C 1
ATOM 712 O O . ILE A 1 95 ? -13.049 -0.792 10.237 1.00 90.44 95 ILE A O 1
ATOM 716 N N . ALA A 1 96 ? -12.969 0.016 8.128 1.00 91.06 96 ALA A N 1
ATOM 717 C CA . ALA A 1 96 ? -12.764 -1.247 7.445 1.00 91.06 96 ALA A CA 1
ATOM 718 C C . ALA A 1 96 ? -11.299 -1.320 7.001 1.00 91.06 96 ALA A C 1
ATOM 720 O O . ALA A 1 96 ? -10.791 -0.363 6.419 1.00 91.06 96 ALA A O 1
ATOM 721 N N . ILE A 1 97 ? -10.622 -2.431 7.285 1.00 91.56 97 ILE A N 1
ATOM 722 C CA . ILE A 1 97 ? -9.251 -2.684 6.831 1.00 91.56 97 ILE A CA 1
ATOM 723 C C . ILE A 1 97 ? -9.217 -4.018 6.101 1.00 91.56 97 ILE A C 1
ATOM 725 O O . ILE A 1 97 ? -9.652 -5.033 6.640 1.00 91.56 97 ILE A O 1
ATOM 729 N N . GLU A 1 98 ? -8.672 -4.024 4.898 1.00 90.31 98 GLU A N 1
ATOM 730 C CA . GLU A 1 98 ? -8.275 -5.225 4.179 1.00 90.31 98 GLU A CA 1
ATOM 731 C C . GLU A 1 98 ? -6.766 -5.401 4.324 1.00 90.31 98 GLU A C 1
ATOM 733 O O . GLU A 1 98 ? -5.992 -4.478 4.065 1.00 90.31 98 GLU A O 1
ATOM 738 N N . LEU A 1 99 ? -6.358 -6.583 4.770 1.00 90.31 99 LEU A N 1
ATOM 739 C CA . LEU A 1 99 ? -4.965 -6.962 4.959 1.00 90.31 99 LEU A CA 1
ATOM 740 C C . LEU A 1 99 ? -4.694 -8.203 4.119 1.00 90.31 99 LEU A C 1
ATOM 742 O O . LEU A 1 99 ? -5.427 -9.183 4.225 1.00 90.31 99 LEU A O 1
ATOM 746 N N . SER A 1 100 ? -3.625 -8.180 3.336 1.00 90.44 100 SER A N 1
ATOM 747 C CA . SER A 1 100 ? -3.066 -9.366 2.695 1.00 90.44 100 SER A CA 1
ATOM 748 C C . SER A 1 100 ? -1.630 -9.535 3.160 1.00 90.44 100 SER A C 1
ATOM 750 O O . SER A 1 100 ? -0.785 -8.677 2.895 1.00 90.44 100 SER A O 1
ATOM 752 N N . PHE A 1 101 ? -1.361 -10.642 3.845 1.00 89.44 101 PHE A N 1
ATOM 753 C CA . PHE A 1 101 ? -0.017 -11.058 4.218 1.00 89.44 101 PHE A CA 1
ATOM 754 C C . PHE A 1 101 ? 0.569 -11.766 3.017 1.00 89.44 101 PHE A C 1
ATOM 756 O O . PHE A 1 101 ? 0.259 -12.920 2.747 1.00 89.44 101 PHE A O 1
ATOM 763 N N . LEU A 1 102 ? 1.344 -11.049 2.223 1.00 82.62 102 LEU A N 1
ATOM 764 C CA . LEU A 1 102 ? 1.886 -11.609 1.006 1.00 82.62 102 LEU A CA 1
ATOM 765 C C . LEU A 1 102 ? 2.977 -12.592 1.410 1.00 82.62 102 LEU A C 1
ATOM 767 O O . LEU A 1 102 ? 3.877 -12.262 2.182 1.00 82.62 102 LEU A O 1
ATOM 771 N N . ALA A 1 103 ? 2.883 -13.818 0.895 1.00 70.00 103 ALA A N 1
ATOM 772 C CA . ALA A 1 103 ? 4.056 -14.664 0.870 1.00 70.00 103 ALA A CA 1
ATOM 773 C C . ALA A 1 103 ? 5.176 -13.877 0.210 1.00 70.00 103 ALA A C 1
ATOM 775 O O . ALA A 1 103 ? 4.955 -13.244 -0.831 1.00 70.00 103 ALA A O 1
ATOM 776 N N . GLU A 1 104 ? 6.382 -13.976 0.774 1.00 58.38 104 GLU A N 1
ATOM 777 C CA . GLU A 1 104 ? 7.525 -14.086 -0.107 1.00 58.38 104 GLU A CA 1
ATOM 778 C C . GLU A 1 104 ? 7.132 -15.206 -1.069 1.00 58.38 104 GLU A C 1
ATOM 780 O O . GLU A 1 104 ? 7.274 -16.398 -0.807 1.00 58.38 104 GLU A O 1
ATOM 785 N N . ARG A 1 105 ? 6.609 -14.817 -2.232 1.00 42.28 105 ARG A N 1
ATOM 786 C CA . ARG A 1 105 ? 7.106 -15.458 -3.417 1.00 42.28 105 ARG A CA 1
ATOM 787 C C . ARG A 1 105 ? 8.612 -15.386 -3.171 1.00 42.28 105 ARG A C 1
ATOM 789 O O . ARG A 1 105 ? 9.178 -14.298 -3.244 1.00 42.28 105 ARG A O 1
ATOM 796 N N . GLU A 1 106 ? 9.255 -16.541 -2.930 1.00 39.19 106 GLU A N 1
ATOM 797 C CA . GLU A 1 106 ? 10.410 -16.827 -3.773 1.00 39.19 106 GLU A CA 1
ATOM 798 C C . GLU A 1 106 ? 9.912 -16.297 -5.103 1.00 39.19 106 GLU A C 1
ATOM 800 O O . GLU A 1 106 ? 8.895 -16.856 -5.555 1.00 39.19 106 GLU A O 1
ATOM 805 N N . PRO A 1 107 ? 10.408 -15.128 -5.592 1.00 36.19 107 PRO A N 1
ATOM 806 C CA . PRO A 1 107 ? 10.022 -14.665 -6.916 1.00 36.19 107 PRO A CA 1
ATOM 807 C C . PRO A 1 107 ? 10.108 -15.951 -7.669 1.00 36.19 107 PRO A C 1
ATOM 809 O O . PRO A 1 107 ? 11.166 -16.572 -7.524 1.00 36.19 107 PRO A O 1
ATOM 812 N N . GLU A 1 108 ? 8.981 -16.463 -8.198 1.00 34.97 108 GLU A N 1
ATOM 813 C CA . GLU A 1 108 ? 9.004 -17.745 -8.888 1.00 34.97 108 GLU A CA 1
ATOM 814 C C . GLU A 1 108 ? 10.239 -17.598 -9.714 1.00 34.97 108 GLU A C 1
ATOM 816 O O . GLU A 1 108 ? 10.312 -16.588 -10.419 1.00 34.97 108 GLU A O 1
ATOM 821 N N . ARG A 1 109 ? 11.280 -18.363 -9.368 1.00 34.06 109 ARG A N 1
ATOM 822 C CA . ARG A 1 109 ? 12.616 -17.881 -9.646 1.00 34.06 109 ARG A CA 1
ATOM 823 C C . ARG A 1 109 ? 12.676 -18.056 -11.174 1.00 34.06 109 ARG A C 1
ATOM 825 O O . ARG A 1 109 ? 13.291 -18.997 -11.630 1.00 34.06 109 ARG A O 1
ATOM 832 N N . ALA A 1 110 ? 12.239 -17.097 -11.989 1.00 34.75 110 ALA A N 1
ATOM 833 C CA . ALA A 1 110 ? 13.113 -16.021 -12.362 1.00 34.75 110 ALA A CA 1
ATOM 834 C C . ALA A 1 110 ? 14.104 -15.800 -11.203 1.00 34.75 110 ALA A C 1
ATOM 836 O O . ALA A 1 110 ? 14.093 -14.806 -10.499 1.00 34.75 110 ALA A O 1
ATOM 837 N N . VAL A 1 111 ? 15.041 -16.742 -10.980 1.00 38.16 111 VAL A N 1
ATOM 838 C CA . VAL A 1 111 ? 16.177 -16.791 -11.871 1.00 38.16 111 VAL A CA 1
ATOM 839 C C . VAL A 1 111 ? 16.225 -15.420 -12.529 1.00 38.16 111 VAL A C 1
ATOM 841 O O . VAL A 1 111 ? 15.882 -15.241 -13.690 1.00 38.16 111 VAL A O 1
ATOM 844 N N . VAL A 1 112 ? 16.581 -14.420 -11.725 1.00 41.06 112 VAL A N 1
ATOM 845 C CA . VAL A 1 112 ? 17.315 -13.275 -12.213 1.00 41.06 112 VAL A CA 1
ATOM 846 C C . VAL A 1 112 ? 18.607 -13.905 -12.746 1.00 41.06 112 VAL A C 1
ATOM 848 O O . VAL A 1 112 ? 19.661 -13.880 -12.124 1.00 41.06 112 VAL A O 1
ATOM 851 N N . ARG A 1 113 ? 18.498 -14.651 -13.851 1.00 49.59 113 ARG A N 1
ATOM 852 C CA . ARG A 1 113 ? 19.597 -14.930 -14.742 1.00 49.59 113 ARG A CA 1
ATOM 853 C C . ARG A 1 113 ? 19.497 -13.820 -15.742 1.00 49.59 113 ARG A C 1
ATOM 855 O O . ARG A 1 113 ? 18.652 -13.825 -16.626 1.00 49.59 113 ARG A O 1
ATOM 862 N N . GLY A 1 114 ? 20.468 -12.944 -15.624 1.00 54.03 114 GLY A N 1
ATOM 863 C CA . GLY A 1 114 ? 21.131 -12.492 -16.823 1.00 54.03 114 GLY A CA 1
ATOM 864 C C . GLY A 1 114 ? 22.093 -11.370 -16.536 1.00 54.03 114 GLY A C 1
ATOM 865 O O . GLY A 1 114 ? 23.190 -11.367 -17.083 1.00 54.03 114 GLY A O 1
ATOM 866 N N . LEU A 1 115 ? 21.688 -10.425 -15.689 1.00 57.62 115 LEU A N 1
ATOM 867 C CA . LEU A 1 115 ? 22.241 -9.084 -15.766 1.00 57.62 115 LEU A CA 1
ATOM 868 C C . LEU A 1 115 ? 22.609 -8.566 -14.383 1.00 57.62 115 LEU A C 1
ATOM 870 O O . LEU A 1 115 ? 21.810 -8.602 -13.452 1.00 57.62 115 LEU A O 1
ATOM 874 N N . SER A 1 116 ? 23.845 -8.089 -14.262 1.00 72.44 116 SER A N 1
ATOM 875 C CA . SER A 1 116 ? 24.239 -7.247 -13.141 1.00 72.44 116 SER A CA 1
ATOM 876 C C . SER A 1 116 ? 23.490 -5.905 -13.209 1.00 72.44 116 SER A C 1
ATOM 878 O O . SER A 1 116 ? 23.007 -5.539 -14.287 1.00 72.44 116 SER A O 1
ATOM 880 N N . PRO A 1 117 ? 23.436 -5.124 -12.115 1.00 69.25 117 PRO A N 1
ATOM 881 C CA . PRO A 1 117 ? 22.839 -3.787 -12.128 1.00 69.25 117 PRO A CA 1
ATOM 882 C C . PRO A 1 117 ? 23.384 -2.879 -13.242 1.00 69.25 117 PRO A C 1
ATOM 884 O O . PRO A 1 117 ? 22.664 -2.052 -13.796 1.00 69.25 117 PRO A O 1
ATOM 887 N N . GLU A 1 118 ? 24.659 -3.026 -13.608 1.00 72.75 118 GLU A N 1
ATOM 888 C CA . GLU A 1 118 ? 25.272 -2.290 -14.717 1.00 72.75 118 GLU A CA 1
ATOM 889 C C . GLU A 1 118 ? 24.726 -2.736 -16.075 1.00 72.75 118 GLU A C 1
ATOM 891 O O . GLU A 1 118 ? 24.471 -1.902 -16.944 1.00 72.75 118 GLU A O 1
ATOM 896 N N . ALA A 1 119 ? 24.534 -4.041 -16.261 1.00 72.06 119 ALA A N 1
ATOM 897 C CA . ALA A 1 119 ? 24.000 -4.596 -17.495 1.00 72.06 119 ALA A CA 1
ATOM 898 C C . ALA A 1 119 ? 22.506 -4.265 -17.664 1.00 72.06 119 ALA A C 1
ATOM 900 O O . ALA A 1 119 ? 22.071 -3.943 -18.769 1.00 72.06 119 ALA A O 1
ATOM 901 N N . GLU A 1 120 ? 21.744 -4.249 -16.569 1.00 71.06 120 GLU A N 1
ATOM 902 C CA . GLU A 1 120 ? 20.354 -3.788 -16.548 1.00 71.06 120 GLU A CA 1
ATOM 903 C C . GLU A 1 120 ? 20.248 -2.307 -16.941 1.00 71.06 120 GLU A C 1
ATOM 905 O O . GLU A 1 120 ? 19.490 -1.956 -17.847 1.00 71.06 120 GLU A O 1
ATOM 910 N N . ARG A 1 121 ? 21.081 -1.438 -16.348 1.00 74.81 121 ARG A N 1
ATOM 911 C CA . ARG A 1 121 ? 21.172 -0.021 -16.749 1.00 74.81 121 ARG A CA 1
ATOM 912 C C . ARG A 1 121 ? 21.548 0.133 -18.221 1.00 74.81 121 ARG A C 1
ATOM 914 O O . ARG A 1 121 ? 20.949 0.944 -18.917 1.00 74.81 121 ARG A O 1
ATOM 921 N N . GLY A 1 122 ? 22.497 -0.665 -18.711 1.00 78.50 122 GLY A N 1
ATOM 922 C CA . GLY A 1 122 ? 22.902 -0.648 -20.117 1.00 78.50 122 GLY A CA 1
ATOM 923 C C . GLY A 1 122 ? 21.758 -0.999 -21.076 1.00 78.50 122 GLY A C 1
ATOM 924 O O . GLY A 1 122 ? 21.628 -0.380 -22.138 1.00 78.50 122 GLY A O 1
ATOM 925 N N . LEU A 1 123 ? 20.898 -1.951 -20.699 1.00 78.75 123 LEU A N 1
ATOM 926 C CA . LEU A 1 123 ? 19.690 -2.276 -21.458 1.00 78.75 123 LEU A CA 1
ATOM 927 C C . LEU A 1 123 ? 18.662 -1.151 -21.417 1.00 78.75 123 LEU A C 1
ATOM 929 O O . LEU A 1 123 ? 18.139 -0.792 -22.469 1.00 78.75 123 LEU A O 1
ATOM 933 N N . LEU A 1 124 ? 18.401 -0.571 -20.243 1.00 77.69 124 LEU A N 1
ATOM 934 C CA . LEU A 1 124 ? 17.477 0.557 -20.108 1.00 77.69 124 LEU A CA 1
ATOM 935 C C . LEU A 1 124 ? 17.933 1.755 -20.954 1.00 77.69 124 LEU A C 1
ATOM 937 O O . LEU A 1 124 ? 17.141 2.308 -21.715 1.00 77.69 124 LEU A O 1
ATOM 941 N N . ASP A 1 125 ? 19.223 2.091 -20.916 1.00 81.44 125 ASP A N 1
ATOM 942 C CA . ASP A 1 125 ? 19.807 3.149 -21.746 1.00 81.44 125 ASP A CA 1
ATOM 943 C C . ASP A 1 125 ? 19.657 2.855 -23.242 1.00 81.44 125 ASP A C 1
ATOM 945 O O . ASP A 1 125 ? 19.382 3.754 -24.040 1.00 81.44 125 ASP A O 1
ATOM 949 N N . SER A 1 126 ? 19.845 1.595 -23.638 1.00 81.12 126 SER A N 1
ATOM 950 C CA . SER A 1 126 ? 19.686 1.163 -25.028 1.00 81.12 126 SER A CA 1
ATOM 951 C C . SER A 1 126 ? 18.225 1.235 -25.472 1.00 81.12 126 SER A C 1
ATOM 953 O O . SER A 1 126 ? 17.952 1.717 -26.569 1.00 81.12 126 SER A O 1
ATOM 955 N N . LEU A 1 127 ? 17.285 0.836 -24.609 1.00 80.12 127 LEU A N 1
ATOM 956 C CA . LEU A 1 127 ? 15.845 0.919 -24.849 1.00 80.12 127 LEU A CA 1
ATOM 957 C C . LEU A 1 127 ? 15.415 2.375 -25.065 1.00 80.12 127 LEU A C 1
ATOM 959 O O . LEU A 1 127 ? 14.777 2.686 -26.073 1.00 80.12 127 LEU A O 1
ATOM 963 N N . VAL A 1 128 ? 15.829 3.273 -24.166 1.00 83.12 128 VAL A N 1
ATOM 964 C CA . VAL A 1 128 ? 15.544 4.712 -24.253 1.00 83.12 128 VAL A CA 1
ATOM 965 C C . VAL A 1 128 ? 16.124 5.313 -25.535 1.00 83.12 128 VAL A C 1
ATOM 967 O O . VAL A 1 128 ? 15.444 6.078 -26.212 1.00 83.12 128 VAL A O 1
ATOM 970 N N . LYS A 1 129 ? 17.352 4.939 -25.918 1.00 81.81 129 LYS A N 1
ATOM 971 C CA . LYS A 1 129 ? 17.983 5.412 -27.165 1.00 81.81 129 LYS A CA 1
ATOM 972 C C . LYS A 1 129 ? 17.329 4.842 -28.424 1.00 81.81 129 LYS A C 1
ATOM 974 O O . LYS A 1 129 ? 17.325 5.512 -29.452 1.00 81.81 129 LYS A O 1
ATOM 979 N N . SER A 1 130 ? 16.818 3.612 -28.360 1.00 78.56 130 SER A N 1
ATOM 980 C CA . SER A 1 130 ? 16.226 2.919 -29.510 1.00 78.56 130 SER A CA 1
ATOM 981 C C . SER A 1 130 ? 14.844 3.454 -29.897 1.00 78.56 130 SER A C 1
ATOM 983 O O . SER A 1 130 ? 14.489 3.426 -31.073 1.00 78.56 130 SER A O 1
ATOM 985 N N . ASP A 1 131 ? 14.080 3.975 -28.933 1.00 72.69 131 ASP A N 1
ATOM 986 C CA . ASP A 1 131 ? 12.746 4.536 -29.152 1.00 72.69 131 ASP A CA 1
ATOM 987 C C . ASP A 1 131 ? 12.750 6.029 -28.792 1.00 72.69 131 ASP A C 1
ATOM 989 O O . ASP A 1 131 ? 12.599 6.420 -27.637 1.00 72.69 131 ASP A O 1
ATOM 993 N N . GLY A 1 132 ? 12.895 6.893 -29.800 1.00 73.62 132 GLY A N 1
ATOM 994 C CA . GLY A 1 132 ? 12.962 8.352 -29.625 1.00 73.62 132 GLY A CA 1
ATOM 995 C C . GLY A 1 132 ? 11.701 9.009 -29.040 1.00 73.62 132 GLY A C 1
ATOM 996 O O . GLY A 1 132 ? 11.646 10.232 -28.928 1.00 73.62 132 GLY A O 1
ATOM 997 N N . ARG A 1 133 ? 10.672 8.228 -28.686 1.00 83.94 133 ARG A N 1
ATOM 998 C CA . ARG A 1 133 ? 9.450 8.701 -28.019 1.00 83.94 133 ARG A CA 1
ATOM 999 C C . ARG A 1 133 ? 9.573 8.752 -26.497 1.00 83.94 133 ARG A C 1
ATOM 1001 O O . ARG A 1 133 ? 8.698 9.337 -25.856 1.00 83.94 133 ARG A O 1
ATOM 1008 N N . TRP A 1 134 ? 10.618 8.161 -25.916 1.00 87.38 134 TRP A N 1
ATOM 1009 C CA . TRP A 1 134 ? 10.890 8.284 -24.485 1.00 87.38 134 TRP A CA 1
ATOM 1010 C C . TRP A 1 134 ? 11.287 9.719 -24.131 1.00 87.38 134 TRP A C 1
ATOM 1012 O O . TRP A 1 134 ? 12.195 10.302 -24.722 1.00 87.38 134 TRP A O 1
ATOM 1022 N N . LYS A 1 135 ? 10.618 10.285 -23.129 1.00 88.12 135 LYS A N 1
ATOM 1023 C CA . LYS A 1 135 ? 10.923 11.596 -22.557 1.00 88.12 135 LYS A CA 1
ATOM 1024 C C . LYS A 1 135 ? 11.453 11.412 -21.146 1.00 88.12 135 LYS A C 1
ATOM 1026 O O . LYS A 1 135 ? 10.869 10.681 -20.351 1.00 88.12 135 LYS A O 1
ATOM 1031 N N . ARG A 1 136 ? 12.549 12.093 -20.825 1.00 88.12 136 ARG A N 1
ATOM 1032 C CA . ARG A 1 136 ? 13.084 12.129 -19.462 1.00 88.12 136 ARG A CA 1
ATOM 1033 C C . ARG A 1 136 ? 12.213 13.022 -18.583 1.00 88.12 136 ARG A C 1
ATOM 1035 O O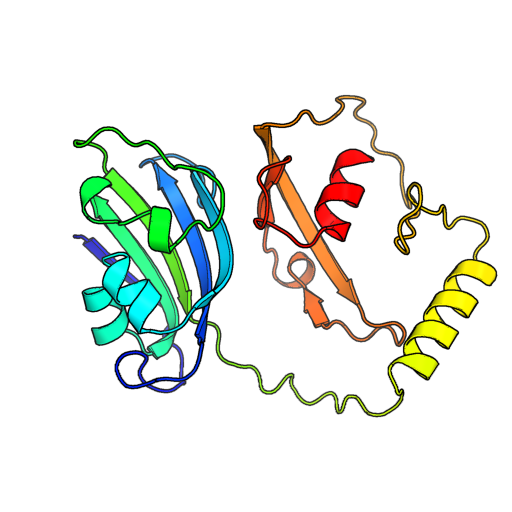 . ARG A 1 136 ? 11.840 14.121 -18.995 1.00 88.12 136 ARG A O 1
ATOM 1042 N N . TRP A 1 137 ? 11.911 12.567 -17.374 1.00 85.56 137 TRP A N 1
ATOM 1043 C CA . TRP A 1 137 ? 11.180 13.356 -16.391 1.00 85.56 137 TRP A CA 1
ATOM 1044 C C . TRP A 1 137 ? 12.129 14.230 -15.566 1.00 85.56 137 TRP A C 1
ATOM 1046 O O . TRP A 1 137 ? 12.879 13.736 -14.716 1.00 85.56 137 TRP A O 1
ATOM 1056 N N . GLY A 1 138 ? 12.104 15.541 -15.819 1.00 84.75 138 GLY A N 1
ATOM 1057 C CA . GLY A 1 138 ? 12.931 16.517 -15.107 1.00 84.75 138 GLY A CA 1
ATOM 1058 C C . GLY A 1 138 ? 14.419 16.146 -15.113 1.00 84.75 138 GLY A C 1
ATOM 1059 O O . GLY A 1 138 ? 15.003 15.867 -16.160 1.00 84.75 138 GLY A O 1
ATOM 1060 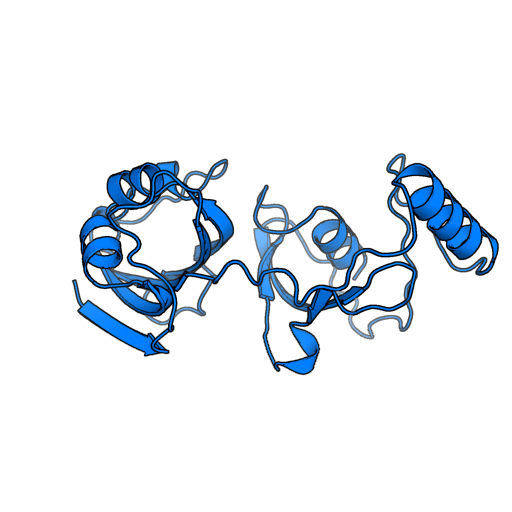N N . THR A 1 139 ? 15.032 16.131 -13.927 1.00 81.44 139 THR A N 1
ATOM 1061 C CA . THR A 1 139 ? 16.430 15.718 -13.708 1.00 81.44 139 THR A CA 1
ATOM 1062 C C . THR A 1 139 ? 16.572 14.277 -13.203 1.00 81.44 139 THR A C 1
ATOM 1064 O O . THR A 1 139 ? 17.698 13.803 -13.038 1.00 81.44 139 THR A O 1
ATOM 1067 N N . SER A 1 140 ? 15.467 13.551 -13.004 1.00 78.06 140 SER A N 1
ATOM 1068 C CA . SER A 1 140 ? 15.470 12.160 -12.521 1.00 78.06 140 SER A CA 1
ATOM 1069 C C . SER A 1 140 ? 16.044 11.184 -13.562 1.00 78.06 140 SER A C 1
ATOM 1071 O O . SER A 1 140 ? 16.300 11.566 -14.706 1.00 78.06 140 SER A O 1
ATOM 1073 N N . GLN A 1 141 ? 16.256 9.917 -13.190 1.00 79.69 141 GLN A N 1
ATOM 1074 C CA . GLN A 1 141 ? 16.563 8.845 -14.155 1.00 79.69 141 GLN A CA 1
ATOM 1075 C C . GLN A 1 141 ? 15.299 8.238 -14.791 1.00 79.69 141 GLN A C 1
ATOM 1077 O O . GLN A 1 141 ? 15.391 7.348 -15.637 1.00 79.69 141 GLN A O 1
ATOM 1082 N N . LEU A 1 142 ? 14.118 8.733 -14.419 1.00 82.50 142 LEU A N 1
ATOM 1083 C CA . LEU A 1 142 ? 12.854 8.236 -14.927 1.00 82.50 142 LEU A CA 1
ATOM 1084 C C . LEU A 1 142 ? 12.601 8.729 -16.351 1.00 82.50 142 LEU A C 1
ATOM 1086 O O . LEU A 1 142 ? 12.782 9.907 -16.678 1.00 82.50 142 LEU A O 1
ATOM 1090 N N . HIS A 1 143 ? 12.131 7.808 -17.186 1.00 87.56 143 HIS A N 1
ATOM 1091 C CA . HIS A 1 143 ? 11.681 8.084 -18.541 1.00 87.56 143 HIS A CA 1
ATOM 1092 C C . HIS A 1 143 ? 10.240 7.611 -18.705 1.00 87.56 143 HIS A C 1
ATOM 1094 O O . HIS A 1 143 ? 9.853 6.577 -18.168 1.00 87.56 143 HIS A O 1
ATOM 1100 N N . TYR A 1 144 ? 9.451 8.361 -19.465 1.00 87.94 144 TYR A N 1
ATOM 1101 C CA . TYR A 1 144 ? 8.063 8.031 -19.758 1.00 87.94 144 TYR A CA 1
ATOM 1102 C C . TYR A 1 144 ? 7.780 8.161 -21.251 1.00 87.94 144 TYR A C 1
ATOM 1104 O O . TYR A 1 144 ? 8.447 8.901 -21.978 1.00 87.94 144 TYR A O 1
ATOM 1112 N N . ARG A 1 145 ? 6.753 7.453 -21.710 1.00 88.06 145 ARG A N 1
ATOM 1113 C CA . ARG A 1 145 ? 6.142 7.665 -23.020 1.00 88.06 145 ARG A CA 1
ATOM 1114 C C . ARG A 1 145 ? 4.635 7.515 -22.876 1.00 88.06 145 ARG A C 1
ATOM 1116 O O . ARG A 1 145 ? 4.168 6.603 -22.201 1.00 88.06 145 ARG A O 1
ATOM 1123 N N . ILE A 1 146 ? 3.891 8.403 -23.519 1.00 86.19 146 ILE A N 1
ATOM 1124 C CA . ILE A 1 146 ? 2.432 8.319 -23.578 1.00 86.19 146 ILE A CA 1
ATOM 1125 C C . ILE A 1 146 ? 2.098 7.451 -24.788 1.00 86.19 146 ILE A C 1
ATOM 1127 O O . ILE A 1 146 ? 2.474 7.791 -25.910 1.00 86.19 146 ILE A O 1
ATOM 1131 N N . LEU A 1 147 ? 1.474 6.297 -24.548 1.00 85.06 147 LEU A N 1
ATOM 1132 C CA . LEU A 1 147 ? 1.087 5.368 -25.614 1.00 85.06 147 LEU A CA 1
ATOM 1133 C C . LEU A 1 147 ? -0.160 5.863 -26.341 1.00 85.06 147 LEU A C 1
ATOM 1135 O O . LEU A 1 147 ? -0.188 5.903 -27.567 1.00 85.06 147 LEU A O 1
ATOM 1139 N N . GLU A 1 148 ? -1.154 6.279 -25.563 1.00 82.19 148 GLU A N 1
ATOM 1140 C CA . GLU A 1 148 ? -2.419 6.818 -26.035 1.00 82.19 148 GLU A CA 1
ATOM 1141 C C . GLU A 1 148 ? -2.749 8.042 -25.173 1.00 82.19 148 GLU A C 1
ATOM 1143 O O . GLU A 1 148 ? -2.716 7.935 -23.944 1.00 82.19 148 GLU A O 1
ATOM 1148 N N . PRO A 1 149 ? -2.989 9.220 -25.773 1.00 73.12 149 PRO A N 1
ATOM 1149 C CA . PRO A 1 149 ? -3.436 10.380 -25.019 1.00 73.12 149 PRO A CA 1
ATOM 1150 C C . PRO A 1 149 ? -4.853 10.131 -24.490 1.00 73.12 149 PRO A C 1
ATOM 1152 O O . PRO A 1 149 ? -5.717 9.650 -25.223 1.00 73.12 149 PRO A O 1
ATOM 1155 N N . GLY A 1 150 ? -5.087 10.463 -23.221 1.00 68.31 150 GLY A N 1
ATOM 1156 C CA . GLY A 1 150 ? -6.428 10.450 -22.647 1.00 68.31 150 GLY A CA 1
ATOM 1157 C C . GLY A 1 150 ? -7.341 11.456 -23.354 1.00 68.31 150 GLY A C 1
ATOM 1158 O O . GLY A 1 150 ? -6.893 12.506 -23.813 1.00 68.31 150 GLY A O 1
ATOM 1159 N N . ASN A 1 151 ? -8.632 11.133 -23.444 1.00 65.25 151 ASN A N 1
ATOM 1160 C CA . ASN A 1 151 ? -9.646 12.049 -23.984 1.00 65.25 151 ASN A CA 1
ATOM 1161 C C . ASN A 1 151 ? -10.120 13.090 -22.959 1.00 65.25 151 ASN A C 1
ATOM 1163 O O . ASN A 1 151 ? -10.833 14.021 -23.331 1.00 65.25 151 ASN A O 1
ATOM 1167 N N . ASP A 1 152 ? -9.771 12.913 -21.686 1.00 63.00 152 ASP A N 1
ATOM 1168 C CA . ASP A 1 152 ? -10.165 13.801 -20.598 1.00 63.00 152 ASP A CA 1
ATOM 1169 C C . ASP A 1 152 ? -9.001 14.735 -20.243 1.00 63.00 152 ASP A C 1
ATOM 1171 O O . ASP A 1 152 ? -7.853 14.310 -20.189 1.00 63.00 152 ASP A O 1
ATOM 1175 N N . THR A 1 153 ? -9.295 16.020 -20.050 1.00 54.66 153 THR A N 1
ATOM 1176 C CA . THR A 1 153 ? -8.303 17.084 -19.796 1.00 54.66 153 THR A CA 1
ATOM 1177 C C . THR A 1 153 ? -8.228 17.482 -18.321 1.00 54.66 153 THR A C 1
ATOM 1179 O O . THR A 1 153 ? -7.649 18.518 -17.984 1.00 54.66 153 THR A O 1
ATOM 1182 N N . LEU A 1 154 ? -8.885 16.729 -17.437 1.00 61.75 154 LEU A N 1
ATOM 1183 C CA . LEU A 1 154 ? -8.875 16.980 -16.001 1.00 61.75 154 LEU A CA 1
ATOM 1184 C C . LEU A 1 154 ? -7.506 16.635 -15.408 1.00 61.75 154 LEU A C 1
ATOM 1186 O O . LEU A 1 154 ? -7.223 15.486 -15.091 1.00 61.75 154 LEU A O 1
ATOM 1190 N N . ALA A 1 155 ? -6.683 17.665 -15.215 1.00 71.00 155 ALA A N 1
ATOM 1191 C CA . ALA A 1 155 ? -5.406 17.531 -14.530 1.00 71.00 155 ALA A CA 1
ATOM 1192 C C . ALA A 1 155 ? -5.612 17.070 -13.078 1.00 71.00 155 ALA A C 1
ATOM 1194 O O . ALA A 1 155 ? -6.326 17.712 -12.296 1.00 71.00 155 ALA A O 1
ATOM 1195 N N . ILE A 1 156 ? -4.945 15.978 -12.714 1.00 81.31 156 ILE A N 1
ATOM 1196 C CA . ILE A 1 156 ? -4.978 15.433 -11.358 1.00 81.31 156 ILE A CA 1
ATOM 1197 C C . ILE A 1 156 ? -4.253 16.390 -10.400 1.00 81.31 156 ILE A C 1
ATOM 1199 O O . ILE A 1 156 ? -3.148 16.868 -10.659 1.00 81.31 156 ILE A O 1
ATOM 1203 N N . SER A 1 157 ? -4.889 16.684 -9.269 1.00 83.44 157 SER A N 1
ATOM 1204 C CA . SER A 1 157 ? -4.392 17.582 -8.225 1.00 83.44 157 SER A CA 1
ATOM 1205 C C . SER A 1 157 ? -3.983 16.810 -6.975 1.00 83.44 157 SER A C 1
ATOM 1207 O O . SER A 1 157 ? -4.594 15.800 -6.629 1.00 83.44 157 SER A O 1
ATOM 1209 N N . LYS A 1 158 ? -2.963 17.302 -6.258 1.00 83.38 158 LYS A N 1
ATOM 1210 C CA . LYS A 1 158 ? -2.532 16.699 -4.984 1.00 83.38 158 LYS A CA 1
ATOM 1211 C C . LYS A 1 158 ? -3.704 16.572 -4.007 1.00 83.38 158 LYS A C 1
ATOM 1213 O O . LYS A 1 158 ? -4.495 17.504 -3.870 1.00 83.38 158 LYS A O 1
ATOM 1218 N N . GLY A 1 159 ? -3.783 15.437 -3.321 1.00 80.56 159 GLY A N 1
ATOM 1219 C CA . GLY A 1 159 ? -4.872 15.090 -2.408 1.00 80.56 159 GLY A CA 1
ATOM 1220 C C . GLY A 1 159 ? -6.091 14.454 -3.083 1.00 80.56 159 GLY A C 1
ATOM 1221 O O . GLY A 1 159 ? -7.032 14.093 -2.381 1.00 80.56 159 GLY A O 1
ATOM 1222 N N . GLN A 1 160 ? -6.103 14.303 -4.413 1.00 83.00 160 GLN A N 1
ATOM 1223 C CA . GLN A 1 160 ? -7.145 13.536 -5.095 1.00 83.00 160 GLN A CA 1
ATOM 1224 C C . GLN A 1 160 ? -6.881 12.035 -4.992 1.00 83.00 160 GLN A C 1
ATOM 1226 O O . GLN A 1 160 ? -5.750 11.574 -5.132 1.00 83.00 160 GLN A O 1
ATOM 1231 N N . GLU A 1 161 ? -7.952 11.276 -4.780 1.00 84.12 161 GLU A N 1
ATOM 1232 C CA . GLU A 1 161 ? -7.928 9.823 -4.897 1.00 84.12 161 GLU A CA 1
ATOM 1233 C C . GLU A 1 161 ? -7.833 9.436 -6.377 1.00 84.12 161 GLU A C 1
ATOM 1235 O O . GLU A 1 161 ? -8.633 9.883 -7.203 1.00 84.12 161 GLU A O 1
ATOM 1240 N N . VAL A 1 162 ? -6.859 8.593 -6.704 1.00 84.56 162 VAL A N 1
ATOM 1241 C CA . VAL A 1 162 ? -6.625 8.087 -8.055 1.00 84.56 162 VAL A CA 1
ATOM 1242 C C . VAL A 1 162 ? -6.683 6.573 -8.019 1.00 84.56 162 VAL A C 1
ATOM 1244 O O . VAL A 1 162 ? -6.136 5.938 -7.121 1.00 84.56 162 VAL A O 1
ATOM 1247 N N . THR A 1 163 ? -7.354 5.988 -9.007 1.00 84.50 163 THR A N 1
ATOM 1248 C CA . THR A 1 163 ? -7.406 4.538 -9.199 1.00 84.50 163 THR A CA 1
ATOM 1249 C C . THR A 1 163 ? -6.756 4.186 -10.528 1.00 84.50 163 THR A C 1
ATOM 1251 O O . THR A 1 163 ? -7.154 4.708 -11.567 1.00 84.50 163 THR A O 1
ATOM 1254 N N . ILE A 1 164 ? -5.747 3.315 -10.493 1.00 82.19 164 ILE A N 1
ATOM 1255 C CA . ILE A 1 164 ? -5.001 2.877 -11.675 1.00 82.19 164 ILE A CA 1
ATOM 1256 C C . ILE A 1 164 ? -4.944 1.355 -11.772 1.00 82.19 164 ILE A C 1
ATOM 1258 O O . ILE A 1 164 ? -4.991 0.630 -10.777 1.00 82.19 164 ILE A O 1
ATOM 1262 N N . THR A 1 165 ? -4.742 0.877 -12.994 1.00 81.56 165 THR A N 1
ATOM 1263 C CA . THR A 1 165 ? -4.255 -0.478 -13.268 1.00 81.56 165 THR A CA 1
ATOM 1264 C C . THR A 1 165 ? -2.849 -0.374 -13.839 1.00 81.56 165 THR A C 1
ATOM 1266 O O . THR A 1 165 ? -2.629 0.426 -14.750 1.00 81.56 165 THR A O 1
ATOM 1269 N N . TYR A 1 166 ? -1.910 -1.190 -13.365 1.00 79.19 166 TYR A N 1
ATOM 1270 C CA . TYR A 1 166 ? -0.550 -1.214 -13.901 1.00 79.19 166 TYR A CA 1
ATOM 1271 C C . TYR A 1 166 ? -0.028 -2.641 -14.082 1.00 79.19 166 TYR A C 1
ATOM 1273 O O . TYR A 1 166 ? -0.531 -3.600 -13.486 1.00 79.19 166 TYR A O 1
ATOM 1281 N N . THR A 1 167 ? 0.999 -2.748 -14.923 1.00 78.25 167 THR A N 1
ATOM 1282 C CA . THR A 1 167 ? 1.821 -3.946 -15.101 1.00 78.25 167 THR A CA 1
ATOM 1283 C C . THR A 1 167 ? 3.282 -3.516 -14.998 1.00 78.25 167 THR A C 1
ATOM 1285 O O . THR A 1 167 ? 3.740 -2.690 -15.788 1.00 78.25 167 THR A O 1
ATOM 1288 N N . GLY A 1 168 ? 3.998 -4.044 -14.012 1.00 79.88 168 GLY A N 1
ATOM 1289 C CA . GLY A 1 168 ? 5.440 -3.909 -13.852 1.00 79.88 168 GLY A CA 1
ATOM 1290 C C . GLY A 1 168 ? 6.178 -4.972 -14.662 1.00 79.88 168 GLY A C 1
ATOM 1291 O O . GLY A 1 168 ? 5.906 -6.167 -14.532 1.00 79.88 168 GLY A O 1
ATOM 1292 N N . LEU A 1 169 ? 7.124 -4.531 -15.487 1.00 78.81 169 LEU A N 1
ATOM 1293 C CA . LEU A 1 169 ? 7.934 -5.370 -16.368 1.00 78.81 169 LEU A CA 1
ATOM 1294 C C . LEU A 1 169 ? 9.420 -5.107 -16.108 1.00 78.81 169 LEU A C 1
ATOM 1296 O O . LEU A 1 169 ? 9.817 -3.958 -15.917 1.00 78.81 169 LEU A O 1
ATOM 1300 N N . LEU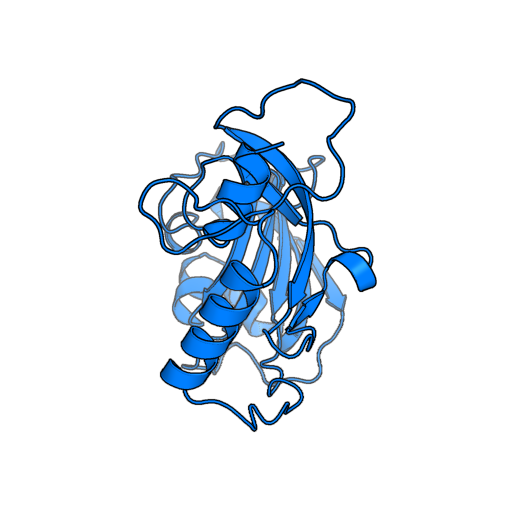 A 1 170 ? 10.239 -6.153 -16.166 1.00 75.75 170 LEU A N 1
ATOM 1301 C CA . LEU A 1 170 ? 11.692 -6.040 -16.291 1.00 75.75 170 LEU A CA 1
ATOM 1302 C C . LEU A 1 170 ? 12.093 -5.703 -17.739 1.00 75.75 170 LEU A C 1
ATOM 1304 O O . LEU A 1 170 ? 11.281 -5.857 -18.659 1.00 75.75 170 LEU A O 1
ATOM 1308 N N . PRO A 1 171 ? 13.348 -5.273 -17.986 1.00 71.38 171 PRO A N 1
ATOM 1309 C CA . PRO A 1 171 ? 13.823 -4.947 -19.336 1.00 71.38 171 PRO A CA 1
ATOM 1310 C C . PRO A 1 171 ? 13.749 -6.106 -20.339 1.00 71.38 171 PRO A C 1
ATOM 1312 O O . PRO A 1 171 ? 13.669 -5.878 -21.544 1.00 71.38 171 PRO A O 1
ATOM 1315 N N . ASP A 1 172 ? 13.751 -7.347 -19.857 1.00 69.94 172 ASP A N 1
ATOM 1316 C CA . ASP A 1 172 ? 13.570 -8.562 -20.656 1.00 69.94 172 ASP A CA 1
ATOM 1317 C C . ASP A 1 172 ? 12.089 -8.910 -20.912 1.00 69.94 172 ASP A C 1
ATOM 1319 O O . ASP A 1 172 ? 11.784 -9.963 -21.466 1.00 69.94 172 ASP A O 1
ATOM 1323 N N . SER A 1 173 ? 11.167 -8.004 -20.564 1.00 73.62 173 SER A N 1
ATOM 1324 C CA . SER A 1 173 ? 9.707 -8.169 -20.633 1.00 73.62 173 SER A CA 1
ATOM 1325 C C . SER A 1 173 ? 9.119 -9.181 -19.646 1.00 73.62 173 SER A C 1
ATOM 1327 O O . SER A 1 173 ? 7.937 -9.515 -19.750 1.00 73.62 173 SER A O 1
ATOM 1329 N N . THR A 1 174 ? 9.890 -9.640 -18.660 1.00 71.56 174 THR A N 1
ATOM 1330 C CA . THR A 1 174 ? 9.361 -10.465 -17.571 1.00 71.56 174 THR A CA 1
ATOM 1331 C C . THR A 1 174 ? 8.418 -9.638 -16.697 1.00 71.56 174 THR A C 1
ATOM 1333 O O . THR A 1 174 ? 8.796 -8.581 -16.192 1.00 71.56 174 THR A O 1
ATOM 1336 N N . VAL A 1 175 ? 7.187 -10.114 -16.492 1.00 69.88 175 VAL A N 1
ATOM 1337 C CA . VAL A 1 175 ? 6.214 -9.471 -15.594 1.00 69.88 175 VAL A CA 1
ATOM 1338 C C . VAL A 1 175 ? 6.620 -9.729 -14.144 1.00 69.88 175 VAL A C 1
ATOM 1340 O O . VAL A 1 175 ? 6.619 -10.872 -13.692 1.00 69.88 175 VAL A O 1
ATOM 1343 N N . ILE A 1 176 ? 6.942 -8.664 -13.413 1.00 65.88 176 ILE A N 1
ATOM 1344 C CA . ILE A 1 176 ? 7.278 -8.715 -11.978 1.00 65.88 176 ILE A CA 1
ATOM 1345 C C . ILE A 1 176 ? 6.106 -8.320 -11.093 1.00 65.88 176 ILE A C 1
ATOM 1347 O O . ILE A 1 176 ? 6.007 -8.777 -9.958 1.00 65.88 176 ILE A O 1
ATOM 1351 N N . ASP A 1 177 ? 5.194 -7.517 -11.633 1.00 60.78 177 ASP A N 1
ATOM 1352 C CA . ASP A 1 177 ? 3.981 -7.111 -10.949 1.00 60.78 177 ASP A CA 1
ATOM 1353 C C . ASP A 1 177 ? 2.861 -6.913 -11.972 1.00 60.78 177 ASP A C 1
ATOM 1355 O O . ASP A 1 177 ? 3.082 -6.423 -13.076 1.00 60.78 177 ASP A O 1
ATOM 1359 N N . GLY A 1 178 ? 1.652 -7.342 -11.650 1.00 52.88 178 GLY A N 1
ATOM 1360 C CA . GLY A 1 178 ? 0.579 -7.478 -12.628 1.00 52.88 178 GLY A CA 1
ATOM 1361 C C . GLY A 1 178 ? -0.774 -7.320 -11.974 1.00 52.88 178 GLY A C 1
ATOM 1362 O O . GLY A 1 178 ? -1.502 -8.299 -11.809 1.00 52.88 178 GLY A O 1
ATOM 1363 N N . LEU A 1 179 ? -1.121 -6.085 -11.610 1.00 55.91 179 LEU A N 1
ATOM 1364 C CA . LEU A 1 179 ? -2.484 -5.767 -11.193 1.00 55.91 179 LEU A CA 1
ATOM 1365 C C . LEU A 1 179 ? -3.455 -5.861 -12.379 1.00 55.91 179 LEU A C 1
ATOM 1367 O O . LEU A 1 179 ? -4.564 -6.364 -12.214 1.00 55.91 179 LEU A O 1
ATOM 1371 N N . ARG A 1 180 ? -3.016 -5.481 -13.588 1.00 49.56 180 ARG A N 1
ATOM 1372 C CA . ARG A 1 180 ? -3.842 -5.506 -14.808 1.00 49.56 180 ARG A CA 1
ATOM 1373 C C . ARG A 1 180 ? -4.377 -6.900 -15.163 1.00 49.56 180 ARG A C 1
ATOM 1375 O O . ARG A 1 180 ? -5.566 -7.034 -15.429 1.00 49.56 180 ARG A O 1
ATOM 1382 N N . ASP A 1 181 ? -3.538 -7.936 -15.108 1.00 43.62 181 ASP A N 1
ATOM 1383 C CA . ASP A 1 181 ? -3.930 -9.303 -15.504 1.00 43.62 181 ASP A CA 1
ATOM 1384 C C . ASP A 1 181 ? -4.765 -10.025 -14.434 1.00 43.62 181 ASP A C 1
ATOM 1386 O O . ASP A 1 181 ? -5.439 -11.013 -14.720 1.00 43.62 181 ASP A O 1
ATOM 1390 N N . ARG A 1 182 ? -4.758 -9.517 -13.195 1.00 44.56 182 ARG A N 1
ATOM 1391 C CA . ARG A 1 182 ? -5.555 -10.044 -12.077 1.00 44.56 182 ARG A CA 1
ATOM 1392 C C . ARG A 1 182 ? -6.860 -9.274 -11.851 1.00 44.56 182 ARG A C 1
ATOM 1394 O O . ARG A 1 182 ? -7.555 -9.559 -10.881 1.00 44.56 182 ARG A O 1
ATOM 1401 N N . GLY A 1 183 ? -7.174 -8.291 -12.702 1.00 48.81 183 GLY A N 1
ATOM 1402 C CA . GLY A 1 183 ? -8.320 -7.394 -12.511 1.00 48.81 183 GLY A CA 1
ATOM 1403 C C . GLY A 1 183 ? -8.219 -6.543 -11.240 1.00 48.81 183 GLY A C 1
ATOM 1404 O O . GLY A 1 183 ? -9.235 -6.123 -10.697 1.00 48.81 183 GLY A O 1
ATOM 1405 N N . GLY A 1 184 ? -7.003 -6.342 -10.725 1.00 58.41 184 GLY A N 1
ATOM 1406 C CA . GLY A 1 184 ? -6.749 -5.571 -9.520 1.00 58.41 184 GLY A CA 1
ATOM 1407 C C . GLY A 1 184 ? -6.631 -4.084 -9.830 1.00 58.41 184 GLY A C 1
ATOM 1408 O O . GLY A 1 184 ? -5.888 -3.681 -10.722 1.00 58.41 184 GLY A O 1
ATOM 1409 N N . GLU A 1 185 ? -7.321 -3.272 -9.040 1.00 73.69 185 GLU A N 1
ATOM 1410 C CA . GLU A 1 185 ? -7.177 -1.819 -9.029 1.00 73.69 185 GLU A CA 1
ATOM 1411 C C . GLU A 1 185 ? -6.274 -1.392 -7.860 1.00 73.69 185 GLU A C 1
ATOM 1413 O O . GLU A 1 185 ? -6.335 -1.958 -6.755 1.00 73.69 185 GLU A O 1
ATOM 1418 N N . LEU A 1 186 ? -5.404 -0.411 -8.110 1.00 75.31 186 LEU A N 1
ATOM 1419 C CA . LEU A 1 186 ? -4.625 0.285 -7.091 1.00 75.31 186 LEU A CA 1
ATOM 1420 C C . LEU A 1 186 ? -5.217 1.675 -6.903 1.00 75.31 186 LEU A C 1
ATOM 1422 O O . LEU A 1 186 ? -5.122 2.514 -7.798 1.00 75.31 186 LEU A O 1
ATOM 1426 N N . THR A 1 187 ? -5.799 1.898 -5.730 1.00 81.31 187 THR A N 1
ATOM 1427 C CA . THR A 1 187 ? -6.300 3.202 -5.301 1.00 81.31 187 THR A CA 1
ATOM 1428 C C . THR A 1 187 ? -5.333 3.804 -4.291 1.00 81.31 187 THR A C 1
ATOM 1430 O O . THR A 1 187 ? -4.910 3.117 -3.354 1.00 81.31 187 THR A O 1
ATOM 1433 N N . PHE A 1 188 ? -4.965 5.064 -4.509 1.00 79.38 188 PHE A N 1
ATOM 1434 C CA . PHE A 1 188 ? -4.058 5.826 -3.655 1.00 79.38 188 PHE A CA 1
ATOM 1435 C C . PHE A 1 188 ? -4.373 7.327 -3.737 1.00 79.38 188 PHE A C 1
ATOM 1437 O O . PHE A 1 188 ? -5.046 7.784 -4.664 1.00 79.38 188 PHE A O 1
ATOM 1444 N N . VAL A 1 189 ? -3.900 8.101 -2.764 1.00 81.19 189 VAL A N 1
ATOM 1445 C CA . VAL A 1 189 ? -4.050 9.561 -2.730 1.00 81.19 189 VAL A CA 1
ATOM 1446 C C . VAL A 1 189 ? -2.834 10.196 -3.396 1.00 81.19 189 VAL A C 1
ATOM 1448 O O . VAL A 1 189 ? -1.706 10.045 -2.931 1.00 81.19 189 VAL A O 1
ATOM 1451 N N . PHE A 1 190 ? -3.050 10.920 -4.493 1.00 83.56 190 PHE A N 1
ATOM 1452 C CA . PHE A 1 190 ? -1.963 11.514 -5.265 1.00 83.56 190 PHE A CA 1
ATOM 1453 C C . PHE A 1 190 ? -1.206 12.578 -4.458 1.00 83.56 190 PHE A C 1
ATOM 1455 O O . PHE A 1 190 ? -1.799 13.552 -3.982 1.00 83.56 190 PHE A O 1
ATOM 1462 N N . GLY A 1 191 ? 0.116 12.425 -4.347 1.00 78.38 191 GLY A N 1
ATOM 1463 C CA . GLY A 1 191 ? 0.985 13.322 -3.593 1.00 78.38 191 GLY A CA 1
ATOM 1464 C C . GLY A 1 191 ? 1.080 13.014 -2.097 1.00 78.38 191 GLY A C 1
ATOM 1465 O O . GLY A 1 191 ? 1.691 13.816 -1.385 1.00 78.38 191 GLY A O 1
ATOM 1466 N N . ASP A 1 192 ? 0.486 11.913 -1.624 1.00 76.25 192 ASP A N 1
ATOM 1467 C CA . ASP A 1 192 ? 0.753 11.365 -0.292 1.00 76.25 192 ASP A CA 1
ATOM 1468 C C . ASP A 1 192 ? 2.016 10.478 -0.354 1.00 76.25 192 ASP A C 1
ATOM 1470 O O . ASP A 1 192 ? 2.016 9.471 -1.071 1.00 76.25 192 ASP A O 1
ATOM 1474 N N . PRO A 1 193 ? 3.113 10.853 0.332 1.00 70.19 193 PRO A N 1
ATOM 1475 C CA . PRO A 1 193 ? 4.378 10.129 0.246 1.00 70.19 193 PRO A CA 1
ATOM 1476 C C . PRO A 1 193 ? 4.250 8.653 0.652 1.00 70.19 193 PRO A C 1
ATOM 1478 O O . PRO A 1 193 ? 3.473 8.285 1.530 1.00 70.19 193 PRO A O 1
ATOM 1481 N N . ASP A 1 194 ? 5.071 7.810 0.023 1.00 64.19 194 ASP A N 1
ATOM 1482 C CA . ASP A 1 194 ? 5.226 6.375 0.304 1.00 64.19 194 ASP A CA 1
ATOM 1483 C C . ASP A 1 194 ? 3.992 5.482 0.039 1.00 64.19 194 ASP A C 1
ATOM 1485 O O . ASP A 1 194 ? 4.014 4.295 0.377 1.00 64.19 194 ASP A O 1
ATOM 1489 N N . GLN A 1 195 ? 2.927 5.992 -0.597 1.00 65.50 195 GLN A N 1
ATOM 1490 C CA . GLN A 1 195 ? 1.786 5.150 -0.994 1.00 65.50 195 GLN A CA 1
ATOM 1491 C C . GLN A 1 195 ? 2.079 4.281 -2.227 1.00 65.50 195 GLN A C 1
ATOM 1493 O O . GLN A 1 195 ? 1.597 3.151 -2.322 1.00 65.50 195 GLN A O 1
ATOM 1498 N N . VAL A 1 196 ? 2.871 4.793 -3.173 1.00 77.38 196 VAL A N 1
ATOM 1499 C CA . VAL A 1 196 ? 3.257 4.100 -4.411 1.00 77.38 196 VAL A CA 1
ATOM 1500 C C . VAL A 1 196 ? 4.713 4.396 -4.765 1.00 77.38 196 VAL A C 1
ATOM 1502 O O . VAL A 1 196 ? 5.299 5.363 -4.281 1.00 77.38 196 VAL A O 1
ATOM 1505 N N . ILE A 1 197 ? 5.312 3.579 -5.635 1.00 76.50 197 ILE A N 1
ATOM 1506 C CA . ILE A 1 197 ? 6.644 3.877 -6.179 1.00 76.50 197 ILE A CA 1
ATOM 1507 C C . ILE A 1 197 ? 6.620 5.204 -6.954 1.00 76.50 197 ILE A C 1
ATOM 1509 O O . ILE A 1 197 ? 5.657 5.491 -7.667 1.00 76.50 197 ILE A O 1
ATOM 1513 N N . GLU A 1 198 ? 7.709 5.975 -6.880 1.00 76.31 198 GLU A N 1
ATOM 1514 C CA . GLU A 1 198 ? 7.820 7.315 -7.489 1.00 76.31 198 GLU A CA 1
ATOM 1515 C C . GLU A 1 198 ? 7.414 7.324 -8.972 1.00 76.31 198 GLU A C 1
ATOM 1517 O O . GLU A 1 198 ? 6.770 8.255 -9.455 1.00 76.31 198 GLU A O 1
ATOM 1522 N N . GLY A 1 199 ? 7.725 6.250 -9.705 1.00 82.69 199 GLY A N 1
ATOM 1523 C CA . GLY A 1 199 ? 7.377 6.174 -11.118 1.00 82.69 199 GLY A CA 1
ATOM 1524 C C . GLY A 1 199 ? 5.881 6.118 -11.418 1.00 82.69 199 GLY A C 1
ATOM 1525 O O . GLY A 1 199 ? 5.465 6.622 -12.461 1.00 82.69 199 GLY A O 1
ATOM 1526 N N . LEU A 1 200 ? 5.068 5.575 -10.507 1.00 85.12 200 LEU A N 1
ATOM 1527 C CA . LEU A 1 200 ? 3.612 5.591 -10.640 1.00 85.12 200 LEU A CA 1
ATOM 1528 C C . LEU A 1 200 ? 3.039 6.978 -10.327 1.00 85.12 200 LEU A C 1
ATOM 1530 O O . LEU A 1 200 ? 2.151 7.424 -11.049 1.00 85.12 200 LEU A O 1
ATOM 1534 N N . GLU A 1 201 ? 3.578 7.697 -9.335 1.00 83.25 201 GLU A N 1
ATOM 1535 C CA . GLU A 1 201 ? 3.184 9.094 -9.088 1.00 83.25 201 GLU A CA 1
ATOM 1536 C C . GLU A 1 201 ? 3.478 9.982 -10.299 1.00 83.25 201 GLU A C 1
ATOM 1538 O O . GLU A 1 201 ? 2.617 10.748 -10.734 1.00 83.25 201 GLU A O 1
ATOM 1543 N N . VAL A 1 202 ? 4.672 9.854 -10.886 1.00 85.00 202 VAL A N 1
ATOM 1544 C CA . VAL A 1 202 ? 5.027 10.621 -12.085 1.00 85.00 202 VAL A CA 1
ATOM 1545 C C . VAL A 1 202 ? 4.095 10.278 -13.244 1.00 85.00 202 VAL A C 1
ATOM 1547 O O . VAL A 1 202 ? 3.596 11.187 -13.904 1.00 85.00 202 VAL A O 1
ATOM 1550 N N . ALA A 1 203 ? 3.816 8.992 -13.477 1.00 85.25 203 ALA A N 1
ATOM 1551 C CA . ALA A 1 203 ? 2.902 8.567 -14.534 1.00 85.25 203 ALA A CA 1
ATOM 1552 C C . ALA A 1 203 ? 1.504 9.176 -14.364 1.00 85.25 203 ALA A C 1
ATOM 1554 O O . ALA A 1 203 ? 0.937 9.665 -15.336 1.00 85.25 203 ALA A O 1
ATOM 1555 N N . VAL A 1 204 ? 0.979 9.203 -13.138 1.00 86.19 204 VAL A N 1
ATOM 1556 C CA . VAL A 1 204 ? -0.324 9.807 -12.831 1.00 86.19 204 VAL A CA 1
ATOM 1557 C C . VAL A 1 204 ? -0.309 11.325 -13.007 1.00 86.19 204 VAL A C 1
ATOM 1559 O O . VAL A 1 204 ? -1.271 11.879 -13.523 1.00 86.19 204 VAL A O 1
ATOM 1562 N N . SER A 1 205 ? 0.790 12.005 -12.671 1.00 84.12 205 SER A N 1
ATOM 1563 C CA . SER A 1 205 ? 0.925 13.457 -12.884 1.00 84.12 205 SER A CA 1
ATOM 1564 C C . SER A 1 205 ? 0.932 13.888 -14.359 1.00 84.12 205 SER A C 1
ATOM 1566 O O . SER A 1 205 ? 0.833 15.078 -14.656 1.00 84.12 205 SER A O 1
ATOM 1568 N N . LEU A 1 206 ? 1.111 12.927 -15.269 1.00 81.12 206 LEU A N 1
ATOM 1569 C CA . LEU A 1 206 ? 1.184 13.126 -16.715 1.00 81.12 206 LEU A CA 1
ATOM 1570 C C . LEU A 1 206 ? -0.145 12.840 -17.433 1.00 81.12 206 LEU A C 1
ATOM 1572 O O . LEU A 1 206 ? -0.186 12.990 -18.658 1.00 81.12 206 LEU A O 1
ATOM 1576 N N . LEU A 1 207 ? -1.170 12.386 -16.700 1.00 74.88 207 LEU A N 1
ATOM 1577 C CA . LEU A 1 207 ? -2.516 12.116 -17.212 1.00 74.88 207 LEU A CA 1
ATOM 1578 C C . LEU A 1 207 ? -3.370 13.386 -17.271 1.00 74.88 207 LEU A C 1
ATOM 1580 O O . LEU A 1 207 ? -3.231 14.254 -16.377 1.00 74.88 207 LEU A O 1
#